Protein AF-A0A257LSQ5-F1 (afdb_monomer_lite)

Radius of gyration: 53.47 Å; chains: 1; bounding box: 111×40×128 Å

Secondary structure (DSSP, 8-state):
----EEEEEEEEEEEEEE-SSEEEEEEEETTEEEEEEEETTTTTTS---TT-EEEEEEEEEE--S---TT---S--EEEE--SGGGEEEEEPPPS--HHHHHHHHHHHHHHHHHHHHHHHHHHHHHHHHHHHHHHHHHHHHHHHHHHHHHHHHHHHHHHHHHHHHHHHHTHHHHHHH-HHHHHHHHHHHHHHHHHHHHHHHHHHHHHHHHHHHHH-GGGS--

pLDDT: mean 79.81, std 13.97, range [37.12, 98.06]

Sequence (222 aa):
MMHSELVTIEATFLARQESRTESILECQAGQQIFEALVPGGSAAALKLAAGDRLRLTGICELTTTHALPRIGWGDGFRLHLPGPAGLAVIARAPWWSAERLLIALGLMSAIAIVGLAGTWALRRQVGRQMEVISEQLRTEAVGKERDRIARDLHDTLEQQLSGVALQLDGLDDVVKSDPAAAAHALLLARRMLRHTRLEARRSVMNLRSEILEQHGLFAALR

Structure (mmCIF, N/CA/C/O backbone):
data_AF-A0A257LSQ5-F1
#
_entry.id   AF-A0A257LSQ5-F1
#
loop_
_atom_site.group_PDB
_atom_site.id
_atom_site.type_symbol
_atom_site.label_atom_id
_atom_site.label_alt_id
_atom_site.label_comp_id
_atom_site.label_asym_id
_atom_site.label_entity_id
_atom_site.label_seq_id
_atom_site.pdbx_PDB_ins_code
_atom_site.Cartn_x
_atom_site.Cartn_y
_atom_site.Cartn_z
_atom_site.occupancy
_atom_site.B_iso_or_equiv
_atom_site.auth_seq_id
_atom_site.auth_comp_id
_atom_site.auth_asym_id
_atom_site.auth_atom_id
_atom_site.pdbx_PDB_model_num
ATOM 1 N N . MET A 1 1 ? 54.648 -4.802 -66.394 1.00 37.12 1 MET A N 1
ATOM 2 C CA . MET A 1 1 ? 53.451 -4.420 -67.172 1.00 37.12 1 MET A CA 1
ATOM 3 C C . MET A 1 1 ? 52.359 -4.089 -66.168 1.00 37.12 1 MET A C 1
ATOM 5 O O . MET A 1 1 ? 51.943 -4.991 -65.454 1.00 37.12 1 MET A O 1
ATOM 9 N N . MET A 1 2 ? 51.998 -2.811 -66.017 1.00 43.56 2 MET A N 1
ATOM 10 C CA . MET A 1 2 ? 50.905 -2.393 -65.127 1.00 43.56 2 MET A CA 1
ATOM 11 C C . MET A 1 2 ? 49.574 -2.722 -65.809 1.00 43.56 2 MET A C 1
ATOM 13 O O . MET A 1 2 ? 49.306 -2.199 -66.887 1.00 43.56 2 MET A O 1
ATOM 17 N N . HIS A 1 3 ? 48.780 -3.614 -65.215 1.00 51.06 3 HIS A N 1
ATOM 18 C CA . HIS A 1 3 ? 47.407 -3.875 -65.647 1.00 51.06 3 HIS A CA 1
ATOM 19 C C . HIS A 1 3 ? 46.493 -2.942 -64.854 1.00 51.06 3 HIS A C 1
ATOM 21 O O . HIS A 1 3 ? 46.287 -3.154 -63.663 1.00 51.06 3 HIS A O 1
ATOM 27 N N . SER A 1 4 ? 46.000 -1.884 -65.493 1.00 57.69 4 SER A N 1
ATOM 28 C CA . SER A 1 4 ? 44.973 -1.004 -64.938 1.00 57.69 4 SER A CA 1
ATOM 29 C C . SER A 1 4 ? 43.618 -1.406 -65.512 1.00 57.69 4 SER A C 1
ATOM 31 O O . SER A 1 4 ? 43.315 -1.137 -66.673 1.00 57.69 4 SER A O 1
ATOM 33 N N . GLU A 1 5 ? 42.800 -2.066 -64.697 1.00 73.31 5 GLU A N 1
ATOM 34 C CA . GLU A 1 5 ? 41.437 -2.454 -65.063 1.00 73.31 5 GLU A CA 1
ATOM 35 C C . GLU A 1 5 ? 40.425 -1.627 -64.261 1.00 73.31 5 GLU A C 1
ATOM 37 O O . GLU A 1 5 ? 40.646 -1.310 -63.086 1.00 73.31 5 GLU A O 1
ATOM 42 N N . LEU A 1 6 ? 39.327 -1.233 -64.914 1.00 75.94 6 LEU A N 1
ATOM 43 C CA . LEU A 1 6 ? 38.215 -0.555 -64.258 1.00 75.94 6 LEU A CA 1
ATOM 44 C C . LEU A 1 6 ? 37.394 -1.603 -63.505 1.00 75.94 6 LEU A C 1
ATOM 46 O O . LEU A 1 6 ? 36.770 -2.461 -64.126 1.00 75.94 6 LEU A O 1
ATOM 50 N N . VAL A 1 7 ? 37.369 -1.515 -62.178 1.00 80.44 7 VAL A N 1
ATOM 51 C CA . VAL A 1 7 ? 36.655 -2.469 -61.326 1.00 80.44 7 VAL A CA 1
ATOM 52 C C . VAL A 1 7 ? 35.565 -1.744 -60.542 1.00 80.44 7 VAL A C 1
ATOM 54 O O . VAL A 1 7 ? 35.782 -0.664 -59.985 1.00 80.44 7 VAL A O 1
ATOM 57 N N . THR A 1 8 ? 34.383 -2.357 -60.486 1.00 83.50 8 THR A N 1
ATOM 58 C CA . THR A 1 8 ? 33.287 -1.949 -59.602 1.00 83.50 8 THR A CA 1
ATOM 59 C C . THR A 1 8 ? 33.186 -2.936 -58.447 1.00 83.50 8 THR A C 1
ATOM 61 O O . THR A 1 8 ? 32.952 -4.123 -58.664 1.00 83.50 8 THR A O 1
ATOM 64 N N . ILE A 1 9 ? 33.347 -2.445 -57.218 1.00 84.38 9 ILE A N 1
ATOM 65 C CA . ILE A 1 9 ? 33.327 -3.251 -55.992 1.00 84.38 9 ILE A CA 1
ATOM 66 C C . ILE A 1 9 ? 32.321 -2.654 -55.008 1.00 84.38 9 ILE A C 1
ATOM 68 O O . ILE A 1 9 ? 32.231 -1.436 -54.839 1.00 84.38 9 ILE A O 1
ATOM 72 N N . GLU A 1 10 ? 31.565 -3.520 -54.340 1.00 87.69 10 GLU A N 1
ATOM 73 C CA . GLU A 1 10 ? 30.755 -3.145 -53.182 1.00 87.69 10 GLU A CA 1
ATOM 74 C C . GLU A 1 10 ? 31.556 -3.373 -51.902 1.00 87.69 10 GLU A C 1
ATOM 76 O O . GLU A 1 10 ? 32.073 -4.465 -51.661 1.00 87.69 10 GLU A O 1
ATOM 81 N N . ALA A 1 11 ? 31.667 -2.335 -51.080 1.00 85.25 11 ALA A N 1
ATOM 82 C CA . ALA A 1 11 ? 32.461 -2.364 -49.864 1.00 85.25 11 ALA A CA 1
ATOM 83 C C . ALA A 1 11 ? 31.773 -1.608 -48.729 1.00 85.25 11 ALA A C 1
ATOM 85 O O . ALA A 1 11 ? 30.984 -0.690 -48.943 1.00 85.25 11 ALA A O 1
ATOM 86 N N . THR A 1 12 ? 32.078 -1.998 -47.501 1.00 86.00 12 THR A N 1
ATOM 87 C CA . THR A 1 12 ? 31.610 -1.317 -46.296 1.00 86.00 12 THR A CA 1
ATOM 88 C C . THR A 1 12 ? 32.655 -0.298 -45.879 1.00 86.00 12 THR A C 1
ATOM 90 O O . THR A 1 12 ? 33.825 -0.636 -45.729 1.00 86.00 12 THR A O 1
ATOM 93 N N . PHE A 1 13 ? 32.245 0.948 -45.699 1.00 85.88 13 PHE A N 1
ATOM 94 C CA . PHE A 1 13 ? 33.104 2.012 -45.210 1.00 85.88 13 PHE A CA 1
ATOM 95 C C . PHE A 1 13 ? 33.399 1.803 -43.724 1.00 85.88 13 PHE A C 1
ATOM 97 O O . PHE A 1 13 ? 32.471 1.681 -42.925 1.00 85.88 13 PHE A O 1
ATOM 104 N N . LEU A 1 14 ? 34.672 1.762 -43.342 1.00 83.75 14 LEU A N 1
ATOM 105 C CA . LEU A 1 14 ? 35.091 1.584 -41.950 1.00 83.75 14 LEU A CA 1
ATOM 106 C C . LEU A 1 14 ? 35.510 2.917 -41.336 1.00 83.75 14 LEU A C 1
ATOM 108 O O . LEU A 1 14 ? 34.952 3.343 -40.325 1.00 83.75 14 LEU A O 1
ATOM 112 N N . ALA A 1 15 ? 36.469 3.586 -41.970 1.00 80.94 15 ALA A N 1
ATOM 113 C CA . ALA A 1 15 ? 37.049 4.827 -41.485 1.00 80.94 15 ALA A CA 1
ATOM 114 C C . ALA A 1 15 ? 37.529 5.703 -42.649 1.00 80.94 15 ALA A C 1
ATOM 116 O O . ALA A 1 15 ? 37.753 5.240 -43.767 1.00 80.94 15 ALA A O 1
ATOM 117 N N . ARG A 1 16 ? 37.692 7.001 -42.384 1.00 81.06 16 ARG A N 1
ATOM 118 C CA . ARG A 1 16 ? 38.285 7.960 -43.324 1.00 81.06 16 ARG A CA 1
ATOM 119 C C . ARG A 1 16 ? 39.488 8.607 -42.670 1.00 81.06 16 ARG A C 1
ATOM 121 O O . ARG A 1 16 ? 39.359 9.169 -41.583 1.00 81.06 16 ARG A O 1
ATOM 128 N N . GLN A 1 17 ? 40.602 8.603 -43.385 1.00 78.19 17 GLN A N 1
ATOM 129 C CA . GLN A 1 17 ? 41.787 9.362 -43.034 1.00 78.19 17 GLN A CA 1
ATOM 130 C C . GLN A 1 17 ? 42.009 10.454 -44.078 1.00 78.19 17 GLN A C 1
ATOM 132 O O . GLN A 1 17 ? 42.054 10.211 -45.284 1.00 78.19 17 GLN A O 1
ATOM 137 N N . GLU A 1 18 ? 42.116 11.690 -43.612 1.00 73.06 18 GLU A N 1
ATOM 138 C CA . GLU A 1 18 ? 42.338 12.838 -44.480 1.00 73.06 18 GLU A CA 1
ATOM 139 C C . GLU A 1 18 ? 43.841 13.119 -44.565 1.00 73.06 18 GLU A C 1
ATOM 141 O O . GLU A 1 18 ? 44.505 13.320 -43.546 1.00 73.06 18 GLU A O 1
ATOM 146 N N . SER A 1 19 ? 44.392 13.085 -45.779 1.00 65.88 19 SER A N 1
ATOM 147 C CA . SER A 1 19 ? 45.761 13.517 -46.062 1.00 65.88 19 SER A CA 1
ATOM 148 C C . SER A 1 19 ? 45.743 14.905 -46.711 1.00 65.88 19 SER A C 1
ATOM 150 O O . SER A 1 19 ? 44.705 15.386 -47.160 1.00 65.88 19 SER A O 1
ATOM 152 N N . ARG A 1 20 ? 46.897 15.584 -46.764 1.00 59.25 20 ARG A N 1
ATOM 153 C CA . ARG A 1 20 ? 47.004 16.979 -47.251 1.00 59.25 20 ARG A CA 1
ATOM 154 C C . ARG A 1 20 ? 46.611 17.164 -48.725 1.00 59.25 20 ARG A C 1
ATOM 156 O O . ARG A 1 20 ? 46.330 18.289 -49.123 1.00 59.25 20 ARG A O 1
ATOM 163 N N . THR A 1 21 ? 46.619 16.098 -49.521 1.00 64.94 21 THR A N 1
ATOM 164 C CA . THR A 1 21 ? 46.374 16.134 -50.975 1.00 64.94 21 THR A CA 1
ATOM 165 C C . THR A 1 21 ? 45.311 15.136 -51.443 1.00 64.94 21 THR A C 1
ATOM 167 O O . THR A 1 21 ? 44.707 15.337 -52.494 1.00 64.94 21 THR A O 1
ATOM 170 N N . GLU A 1 22 ? 45.041 14.086 -50.664 1.00 73.94 22 GLU A N 1
ATOM 171 C CA . GLU A 1 22 ? 44.144 12.981 -51.021 1.00 73.94 22 GLU A CA 1
ATOM 172 C C . GLU A 1 22 ? 43.342 12.532 -49.792 1.00 73.94 22 GLU A C 1
ATOM 174 O O . GLU A 1 22 ? 43.830 12.573 -48.660 1.00 73.94 22 GLU A O 1
ATOM 179 N N . SER A 1 23 ? 42.100 12.101 -49.999 1.00 77.31 23 SER A N 1
ATOM 180 C CA . SER A 1 23 ? 41.295 11.472 -48.950 1.00 77.31 23 SER A CA 1
ATOM 181 C C . SER A 1 23 ? 41.392 9.955 -49.090 1.00 77.31 23 SER A C 1
ATOM 183 O O . SER A 1 23 ? 41.007 9.413 -50.127 1.00 77.31 23 SER A O 1
ATOM 185 N N . ILE A 1 24 ? 41.878 9.277 -48.048 1.00 81.62 24 ILE A N 1
ATOM 186 C CA . ILE A 1 24 ? 41.980 7.815 -48.001 1.00 81.62 24 ILE A CA 1
ATOM 187 C C . ILE A 1 24 ? 40.746 7.281 -47.271 1.00 81.62 24 ILE A C 1
ATOM 189 O O . ILE A 1 24 ? 40.471 7.640 -46.122 1.00 81.62 24 ILE A O 1
ATOM 193 N N . LEU A 1 25 ? 39.972 6.447 -47.958 1.00 81.31 25 LEU A N 1
ATOM 194 C CA . LEU A 1 25 ? 38.825 5.742 -47.398 1.00 81.31 25 LEU A CA 1
ATOM 195 C C . LEU A 1 25 ? 39.230 4.294 -47.129 1.00 81.31 25 LEU A C 1
ATOM 197 O O . LEU A 1 25 ? 39.594 3.573 -48.056 1.00 81.31 25 LEU A O 1
ATOM 201 N N . GLU A 1 26 ? 39.142 3.863 -45.875 1.00 84.12 26 GLU A N 1
ATOM 202 C CA . GLU A 1 26 ? 39.302 2.457 -45.517 1.00 84.12 26 GLU A CA 1
ATOM 203 C C . GLU A 1 26 ? 37.974 1.738 -45.736 1.00 84.12 26 GLU A C 1
ATOM 205 O O . GLU A 1 26 ? 36.952 2.053 -45.111 1.00 84.12 26 GLU 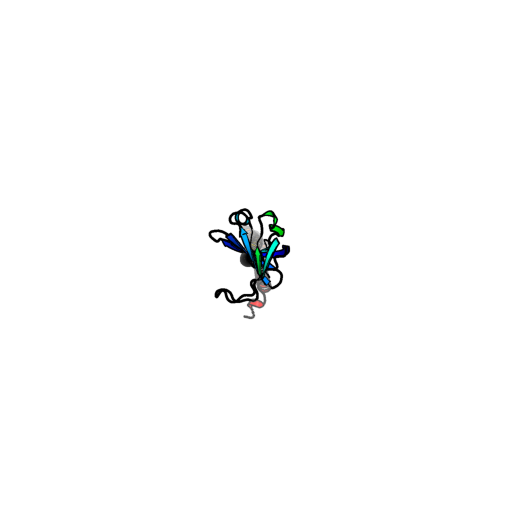A O 1
ATOM 210 N N . CYS A 1 27 ? 37.995 0.768 -46.642 1.00 83.00 27 CYS A N 1
ATOM 211 C CA . CYS A 1 27 ? 36.818 0.036 -47.071 1.00 83.00 27 CYS A CA 1
ATOM 212 C C . CYS A 1 27 ? 37.050 -1.470 -46.923 1.00 83.00 27 CYS A C 1
ATOM 214 O O . CYS A 1 27 ? 38.150 -1.972 -47.137 1.00 83.00 27 CYS A O 1
ATOM 216 N N . GLN A 1 28 ? 35.997 -2.203 -46.573 1.00 84.25 28 GLN A N 1
ATOM 217 C CA . GLN A 1 28 ? 36.025 -3.653 -46.420 1.00 84.25 28 GLN A CA 1
ATOM 218 C C . GLN A 1 28 ? 35.102 -4.321 -47.438 1.00 84.25 28 GLN A C 1
ATOM 220 O O . GLN A 1 28 ? 33.887 -4.111 -47.408 1.00 84.25 28 GLN A O 1
ATOM 225 N N . ALA A 1 29 ? 35.661 -5.159 -48.308 1.00 81.62 29 ALA A N 1
ATOM 226 C CA . ALA A 1 29 ? 34.906 -6.033 -49.205 1.00 81.62 29 ALA A CA 1
ATOM 227 C C . ALA A 1 29 ? 35.126 -7.494 -48.788 1.00 81.62 29 ALA A C 1
ATOM 229 O O . ALA A 1 29 ? 36.225 -8.038 -48.890 1.00 81.62 29 ALA A O 1
ATOM 230 N N . GLY A 1 30 ? 34.077 -8.138 -48.272 1.00 78.75 30 GLY A N 1
ATOM 231 C CA . GLY A 1 30 ? 34.185 -9.492 -47.723 1.00 78.75 30 GLY A CA 1
ATOM 232 C C . GLY A 1 30 ? 35.140 -9.544 -46.524 1.00 78.75 30 GLY A C 1
ATOM 233 O O . GLY A 1 30 ? 34.879 -8.914 -45.502 1.00 78.75 30 GLY A O 1
ATOM 234 N N . GLN A 1 31 ? 36.237 -10.298 -46.642 1.00 73.44 31 GLN A N 1
ATOM 235 C CA . GLN A 1 31 ? 37.271 -10.411 -45.599 1.00 73.44 31 GLN A CA 1
ATOM 236 C C . GLN A 1 31 ? 38.489 -9.500 -45.829 1.00 73.44 31 GLN A C 1
ATOM 238 O O . GLN A 1 31 ? 39.371 -9.449 -44.978 1.00 73.44 31 GLN A O 1
ATOM 243 N N . GLN A 1 32 ? 38.551 -8.785 -46.955 1.00 77.69 32 GLN A N 1
ATOM 244 C CA . GLN A 1 32 ? 39.698 -7.953 -47.316 1.00 77.69 32 GLN A CA 1
ATOM 245 C C . GLN A 1 32 ? 39.416 -6.484 -47.003 1.00 77.69 32 GLN A C 1
ATOM 247 O O . GLN A 1 32 ? 38.350 -5.958 -47.335 1.00 77.69 32 GLN A O 1
ATOM 252 N N . ILE A 1 33 ? 40.384 -5.830 -46.363 1.00 81.19 33 ILE A N 1
ATOM 253 C CA . ILE A 1 33 ? 40.384 -4.386 -46.126 1.00 81.19 33 ILE A CA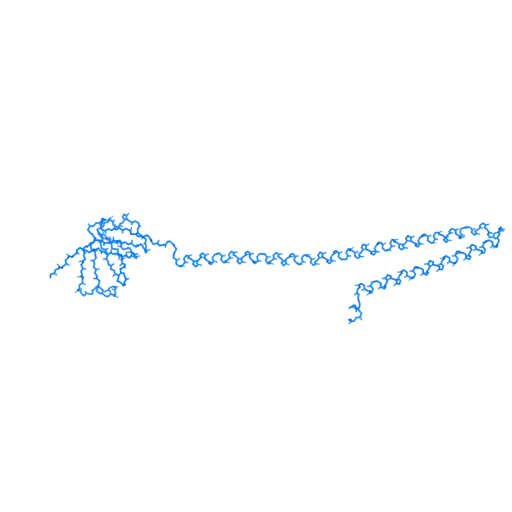 1
ATOM 254 C C . ILE A 1 33 ? 41.314 -3.760 -47.159 1.00 81.19 33 ILE A C 1
ATOM 256 O O . ILE A 1 33 ? 42.418 -4.257 -47.378 1.00 81.19 33 ILE A O 1
ATOM 260 N N . PHE A 1 34 ? 40.861 -2.688 -47.796 1.00 80.00 34 PHE A N 1
ATOM 261 C CA . PHE A 1 34 ? 41.617 -1.986 -48.820 1.00 80.00 34 PHE A CA 1
ATOM 262 C C . PHE A 1 34 ? 41.460 -0.472 -48.692 1.00 80.00 34 PHE A C 1
ATOM 264 O O . PHE A 1 34 ? 40.500 0.042 -48.108 1.00 80.00 34 PHE A O 1
ATOM 271 N N . GLU A 1 35 ? 42.423 0.239 -49.270 1.00 82.31 35 GLU A N 1
ATOM 272 C CA . GLU A 1 35 ? 42.453 1.696 -49.311 1.00 82.31 35 GLU A CA 1
ATOM 273 C C . GLU A 1 35 ? 41.846 2.177 -50.636 1.00 82.31 35 GLU A C 1
ATOM 275 O O . GLU A 1 35 ? 42.312 1.829 -51.725 1.00 82.31 35 GLU A O 1
ATOM 280 N N . ALA A 1 36 ? 40.803 2.995 -50.550 1.00 80.25 36 ALA A N 1
ATOM 281 C CA . ALA A 1 36 ? 40.218 3.694 -51.683 1.00 80.25 36 ALA A CA 1
ATOM 282 C C . ALA A 1 36 ? 40.662 5.162 -51.655 1.00 80.25 36 ALA A C 1
ATOM 284 O O . ALA A 1 36 ? 40.320 5.911 -50.737 1.00 80.25 36 ALA A O 1
ATOM 285 N N . LEU A 1 37 ? 41.437 5.570 -52.658 1.00 80.19 37 LEU A N 1
ATOM 286 C CA . LEU A 1 37 ? 41.990 6.914 -52.767 1.00 80.19 37 LEU A CA 1
ATOM 287 C C . LEU A 1 37 ? 41.040 7.787 -53.584 1.00 80.19 37 LEU A C 1
ATOM 289 O O . LEU A 1 37 ? 40.682 7.457 -54.718 1.00 80.19 37 LEU A O 1
ATOM 293 N N . VAL A 1 38 ? 40.644 8.917 -53.002 1.00 78.88 38 VAL A N 1
ATOM 294 C CA . VAL A 1 38 ? 39.786 9.913 -53.647 1.00 78.88 38 VAL A CA 1
ATOM 295 C C . VAL A 1 38 ? 40.541 11.246 -53.733 1.00 78.88 38 VAL A C 1
ATOM 297 O O . VAL A 1 38 ? 41.086 11.691 -52.716 1.00 78.88 38 VAL A O 1
ATOM 300 N N . PRO A 1 39 ? 40.552 11.921 -54.901 1.00 73.56 39 PRO A N 1
ATOM 301 C CA . PRO A 1 39 ? 41.148 13.245 -55.047 1.00 73.56 39 PRO A CA 1
ATOM 302 C C . PRO A 1 39 ? 40.596 14.220 -54.000 1.00 73.56 39 PRO A C 1
ATOM 304 O O . PRO A 1 39 ? 39.378 14.267 -53.765 1.00 73.56 39 PRO A O 1
ATOM 307 N N . GLY A 1 40 ? 41.493 14.975 -53.356 1.00 66.00 40 GLY A N 1
ATOM 308 C CA . GLY A 1 40 ? 41.161 15.864 -52.242 1.00 66.00 40 GLY A CA 1
ATOM 309 C C . GLY A 1 40 ? 39.952 16.760 -52.538 1.00 66.00 40 GLY A C 1
ATOM 310 O O . GLY A 1 40 ? 39.865 17.385 -53.592 1.00 66.00 40 GLY A O 1
ATOM 311 N N . GLY A 1 41 ? 38.990 16.790 -51.611 1.00 61.31 41 GLY A N 1
ATOM 312 C CA . GLY A 1 41 ? 37.766 17.598 -51.701 1.00 61.31 41 GLY A CA 1
ATOM 313 C C . GLY A 1 41 ? 36.508 16.857 -52.177 1.00 61.31 41 GLY A C 1
ATOM 314 O O . GLY A 1 41 ? 35.410 17.230 -51.768 1.00 61.31 41 GLY A O 1
ATOM 315 N N . SER A 1 42 ? 36.620 15.765 -52.947 1.00 63.44 42 SER A N 1
ATOM 316 C CA . SER A 1 42 ? 35.431 15.013 -53.411 1.00 63.44 42 SER A CA 1
ATOM 317 C C . SER A 1 42 ? 34.829 14.087 -52.349 1.00 63.44 42 SER A C 1
ATOM 319 O O . SER A 1 42 ? 33.609 13.975 -52.253 1.00 63.44 42 SER A O 1
ATOM 321 N N . ALA A 1 43 ? 35.654 13.454 -51.510 1.00 60.50 43 ALA A N 1
ATOM 322 C CA . ALA A 1 43 ? 35.168 12.582 -50.433 1.00 60.50 43 ALA A CA 1
ATOM 323 C C . ALA A 1 43 ? 34.679 13.355 -49.194 1.00 60.50 43 ALA A C 1
ATOM 325 O O . ALA A 1 43 ? 33.866 12.839 -48.427 1.00 60.50 43 ALA A O 1
ATOM 326 N N . ALA A 1 44 ? 35.155 14.588 -48.985 1.00 62.75 44 ALA A N 1
ATOM 327 C CA . ALA A 1 44 ? 34.720 15.447 -47.880 1.00 62.75 44 ALA A CA 1
ATOM 328 C C . ALA A 1 44 ? 33.262 15.914 -48.048 1.00 62.75 44 ALA A C 1
ATOM 330 O O . ALA A 1 44 ? 32.549 16.086 -47.059 1.00 62.75 44 ALA A O 1
ATOM 331 N N . ALA A 1 45 ? 32.800 16.056 -49.295 1.00 61.03 45 ALA A N 1
ATOM 332 C CA . ALA A 1 45 ? 31.425 16.435 -49.615 1.00 61.03 45 ALA A CA 1
ATOM 333 C C . ALA A 1 45 ? 30.387 15.363 -49.218 1.00 61.03 45 ALA A C 1
ATOM 335 O O . ALA A 1 45 ? 29.224 15.694 -48.976 1.00 61.03 45 ALA A O 1
ATOM 336 N N . LEU A 1 46 ? 30.786 14.088 -49.106 1.00 70.12 46 LEU A N 1
ATOM 337 C CA . LEU A 1 46 ? 29.906 13.012 -48.652 1.00 70.12 46 LEU A CA 1
ATOM 338 C C . LEU A 1 46 ? 29.982 12.826 -47.127 1.00 70.12 46 LEU A C 1
ATOM 340 O O . LEU A 1 46 ? 31.038 12.573 -46.543 1.00 70.12 46 LEU A O 1
ATOM 344 N N . LYS A 1 47 ? 28.817 12.903 -46.470 1.00 75.44 47 LYS A N 1
ATOM 345 C CA . LYS A 1 47 ? 28.637 12.528 -45.059 1.00 75.44 47 LYS A CA 1
ATOM 346 C C . LYS A 1 47 ? 28.566 11.003 -44.943 1.00 75.44 47 LYS A C 1
ATOM 348 O O . LYS A 1 47 ? 27.474 10.442 -44.988 1.00 75.44 47 LYS A O 1
ATOM 353 N N . LEU A 1 48 ? 29.729 10.369 -44.839 1.00 77.50 48 LEU A N 1
ATOM 354 C CA . LEU A 1 48 ? 29.890 8.926 -44.649 1.00 77.50 48 LEU A CA 1
ATOM 355 C C . LEU A 1 48 ? 29.991 8.588 -43.155 1.00 77.50 48 LEU A C 1
ATOM 357 O O . LEU A 1 48 ? 30.718 9.264 -42.422 1.00 77.50 48 LEU A O 1
ATOM 361 N N . ALA A 1 49 ? 29.284 7.550 -42.712 1.00 79.69 49 ALA A N 1
ATOM 362 C CA . ALA A 1 49 ? 29.374 6.988 -41.366 1.00 79.69 49 ALA A CA 1
ATOM 363 C C . ALA A 1 49 ? 29.931 5.560 -41.417 1.00 79.69 49 ALA A C 1
ATOM 365 O O . ALA A 1 49 ? 29.610 4.798 -42.327 1.00 79.69 49 ALA A O 1
ATOM 366 N N . ALA A 1 50 ? 30.757 5.189 -40.433 1.00 81.25 50 ALA A N 1
ATOM 367 C CA . ALA A 1 50 ? 31.289 3.831 -40.316 1.00 81.25 50 ALA A CA 1
ATOM 368 C C . ALA A 1 50 ? 30.149 2.793 -40.373 1.00 81.25 50 ALA A C 1
ATOM 370 O O . ALA A 1 50 ? 29.162 2.907 -39.644 1.00 81.25 50 ALA A O 1
ATOM 371 N N . GLY A 1 51 ? 30.278 1.800 -41.252 1.00 79.00 51 GLY A N 1
ATOM 372 C CA . GLY A 1 51 ? 29.259 0.794 -41.557 1.00 79.00 51 GLY A CA 1
ATOM 373 C C . GLY A 1 51 ? 28.392 1.090 -42.790 1.00 79.00 51 GLY A C 1
ATOM 374 O O . GLY A 1 51 ? 27.583 0.238 -43.163 1.00 79.00 51 GLY A O 1
ATOM 375 N N . ASP A 1 52 ? 28.528 2.257 -43.431 1.00 85.00 52 ASP A N 1
ATOM 376 C CA . ASP A 1 52 ? 27.835 2.561 -44.689 1.00 85.00 52 ASP A CA 1
ATOM 377 C C . ASP A 1 52 ? 28.314 1.619 -45.806 1.00 85.00 52 ASP A C 1
ATOM 379 O O . ASP A 1 52 ? 29.511 1.406 -45.993 1.00 85.00 52 ASP A O 1
ATOM 383 N N . ARG A 1 53 ? 27.387 1.064 -46.591 1.00 86.00 53 ARG A N 1
ATOM 384 C CA . ARG A 1 53 ? 27.717 0.277 -47.786 1.00 86.00 53 ARG A CA 1
ATOM 385 C C . ARG A 1 53 ? 27.860 1.197 -48.983 1.00 86.00 53 ARG A C 1
ATOM 387 O O . ARG A 1 53 ? 26.911 1.885 -49.366 1.00 86.00 53 ARG A O 1
ATOM 394 N N . LEU A 1 54 ? 29.034 1.167 -49.592 1.00 86.31 54 LEU A N 1
ATOM 395 C CA . LEU A 1 54 ? 29.421 1.974 -50.735 1.00 86.31 54 LEU A CA 1
ATOM 396 C C . LEU A 1 54 ? 29.620 1.091 -51.966 1.00 86.31 54 LEU A C 1
ATOM 398 O O . LEU A 1 54 ? 30.184 0.001 -51.887 1.00 86.31 54 LEU A O 1
ATOM 402 N N . ARG A 1 55 ? 29.198 1.593 -53.123 1.00 85.88 55 ARG A N 1
ATOM 403 C CA . ARG A 1 55 ? 29.660 1.133 -54.429 1.00 85.88 55 ARG A CA 1
ATOM 404 C C . ARG A 1 55 ? 30.825 2.012 -54.841 1.00 85.88 55 ARG A C 1
ATOM 406 O O . ARG A 1 55 ? 30.653 3.226 -54.956 1.00 85.88 55 ARG A O 1
ATOM 413 N N . LEU A 1 56 ? 31.978 1.400 -55.064 1.00 84.00 56 LEU A N 1
ATOM 414 C CA . LEU A 1 56 ? 33.193 2.070 -55.503 1.00 84.00 56 LEU A CA 1
ATOM 415 C C . LEU A 1 56 ? 33.521 1.592 -56.917 1.00 84.00 56 LEU A C 1
ATOM 417 O O . LEU A 1 56 ? 33.627 0.394 -57.159 1.00 84.00 56 LEU A O 1
ATOM 421 N N . THR A 1 57 ? 33.651 2.522 -57.857 1.00 82.94 57 THR A N 1
ATOM 422 C CA . THR A 1 57 ? 34.078 2.252 -59.235 1.00 82.94 57 THR A CA 1
ATOM 423 C C . THR A 1 57 ? 35.345 3.042 -59.511 1.00 82.94 57 THR A C 1
ATOM 425 O O . THR A 1 57 ? 35.342 4.272 -59.427 1.00 82.94 57 THR A O 1
ATOM 428 N N . GLY A 1 58 ? 36.430 2.336 -59.810 1.00 82.25 58 GLY A N 1
ATOM 429 C CA . GLY A 1 58 ? 37.745 2.945 -59.948 1.00 82.25 58 GLY A CA 1
ATOM 430 C C . GLY A 1 58 ? 38.758 2.027 -60.612 1.00 82.25 58 GLY A C 1
ATOM 431 O O . GLY A 1 58 ? 38.436 0.920 -61.040 1.00 82.25 58 GLY A O 1
ATOM 432 N N . ILE A 1 59 ? 39.986 2.517 -60.710 1.00 79.44 59 ILE A N 1
ATOM 433 C CA . ILE A 1 59 ? 41.108 1.778 -61.282 1.00 79.44 59 ILE A CA 1
ATOM 434 C C . ILE A 1 59 ? 41.811 1.047 -60.142 1.00 79.44 59 ILE A C 1
ATOM 436 O O . ILE A 1 59 ? 42.218 1.675 -59.162 1.00 79.44 59 ILE A O 1
ATOM 440 N N . CYS A 1 60 ? 41.912 -0.275 -60.255 1.00 74.44 60 CYS A N 1
ATOM 441 C CA . CYS A 1 60 ? 42.588 -1.104 -59.263 1.00 74.44 60 CYS A CA 1
ATOM 442 C C . CYS A 1 60 ? 44.094 -1.147 -59.550 1.00 74.44 60 CYS A C 1
ATOM 444 O O . CYS A 1 60 ? 44.504 -1.510 -60.652 1.00 74.44 60 CYS A O 1
ATOM 446 N N . GLU A 1 61 ? 44.911 -0.801 -58.558 1.00 73.38 61 GLU A N 1
ATOM 447 C CA . GLU A 1 61 ? 46.359 -0.983 -58.581 1.00 73.38 61 GLU A CA 1
ATOM 448 C C . GLU A 1 61 ? 46.750 -2.052 -57.551 1.00 73.38 61 GLU A C 1
ATOM 450 O O . GLU A 1 61 ? 46.623 -1.863 -56.336 1.00 73.38 61 GLU A O 1
ATOM 455 N N . LEU A 1 62 ? 47.224 -3.204 -58.037 1.00 65.94 62 LEU A N 1
ATOM 456 C CA . LEU A 1 62 ? 47.789 -4.244 -57.180 1.00 65.94 62 LEU A CA 1
ATOM 457 C C . LEU A 1 62 ? 49.228 -3.871 -56.825 1.00 65.94 62 LEU A C 1
ATOM 459 O O . LEU A 1 62 ? 50.113 -3.892 -57.681 1.00 65.94 62 LEU A O 1
ATOM 463 N N . THR A 1 63 ? 49.480 -3.557 -55.556 1.00 57.94 63 THR A N 1
ATOM 464 C CA . THR A 1 63 ? 50.839 -3.270 -55.087 1.00 57.94 63 THR A CA 1
ATOM 465 C C . THR A 1 63 ? 51.501 -4.575 -54.629 1.00 57.94 63 THR A C 1
ATOM 467 O O . THR A 1 63 ? 51.515 -4.893 -53.447 1.00 57.94 63 THR A O 1
ATOM 470 N N . THR A 1 64 ? 52.060 -5.358 -55.557 1.00 51.75 64 THR A N 1
ATOM 471 C CA . THR A 1 64 ? 52.769 -6.626 -55.259 1.00 51.75 64 THR A CA 1
ATOM 472 C C . THR A 1 64 ? 54.268 -6.421 -55.009 1.00 51.75 64 THR A C 1
ATOM 474 O O . THR A 1 64 ? 55.106 -7.177 -55.502 1.00 51.75 64 THR A O 1
ATOM 477 N N . THR A 1 65 ? 54.645 -5.366 -54.290 1.00 44.62 65 THR A N 1
ATOM 478 C CA . THR A 1 65 ? 56.053 -5.069 -53.984 1.00 44.62 65 THR A CA 1
ATOM 479 C C . THR A 1 65 ? 56.180 -4.584 -52.546 1.00 44.62 65 THR A C 1
ATOM 481 O O . THR A 1 65 ? 55.910 -3.430 -52.246 1.00 44.62 65 THR A O 1
ATOM 484 N N . HIS A 1 66 ? 56.547 -5.533 -51.681 1.00 44.19 66 HIS A N 1
ATOM 485 C CA . HIS A 1 66 ? 57.078 -5.440 -50.316 1.00 44.19 66 HIS A CA 1
ATOM 486 C C . HIS A 1 66 ? 56.915 -4.139 -49.492 1.00 44.19 66 HIS A C 1
ATOM 488 O O . HIS A 1 66 ? 57.482 -3.096 -49.792 1.00 44.19 66 HIS A O 1
ATOM 494 N N . ALA A 1 67 ? 56.324 -4.346 -48.306 1.00 42.47 67 ALA A N 1
ATOM 495 C CA . ALA A 1 67 ? 56.616 -3.716 -47.012 1.00 42.47 67 ALA A CA 1
ATOM 496 C C . ALA A 1 67 ? 56.489 -2.183 -46.889 1.00 42.47 67 ALA A C 1
ATOM 498 O O . ALA A 1 67 ? 57.477 -1.456 -46.807 1.00 42.47 67 ALA A O 1
ATOM 499 N N . LEU A 1 68 ? 55.259 -1.715 -46.650 1.00 44.88 68 LEU A N 1
ATOM 500 C CA . LEU A 1 68 ? 55.037 -0.567 -45.764 1.00 44.88 68 LEU A CA 1
ATOM 501 C C . LEU A 1 68 ? 55.010 -1.070 -44.303 1.00 44.88 68 LEU A C 1
ATOM 503 O O . LEU A 1 68 ? 54.195 -1.932 -43.974 1.00 44.88 68 LEU A O 1
ATOM 507 N N . PRO A 1 69 ? 55.869 -0.568 -43.395 1.00 48.22 69 PRO A N 1
ATOM 508 C CA . PRO A 1 69 ? 56.057 -1.140 -42.061 1.00 48.22 69 PRO A CA 1
ATOM 509 C C . PRO A 1 69 ? 55.036 -0.632 -41.032 1.00 48.22 69 PRO A C 1
ATOM 511 O O . PRO A 1 69 ? 55.430 -0.279 -39.920 1.00 48.22 69 PRO A O 1
ATOM 514 N N . ARG A 1 70 ? 53.738 -0.535 -41.359 1.00 51.62 70 ARG A N 1
ATOM 515 C CA . ARG A 1 70 ? 52.768 -0.035 -40.361 1.00 51.62 70 ARG A CA 1
ATOM 516 C C . ARG A 1 70 ? 51.471 -0.797 -40.152 1.00 51.62 70 ARG A C 1
ATOM 518 O O . ARG A 1 70 ? 50.948 -0.666 -39.053 1.00 51.62 70 ARG A O 1
ATOM 525 N N . ILE A 1 71 ? 50.984 -1.629 -41.073 1.00 46.97 71 ILE A N 1
ATOM 526 C CA . ILE A 1 71 ? 49.799 -2.459 -40.792 1.00 46.97 71 ILE A CA 1
ATOM 527 C C . ILE A 1 71 ? 49.930 -3.771 -41.569 1.00 46.97 71 ILE A C 1
ATOM 529 O O . ILE A 1 71 ? 49.795 -3.800 -42.786 1.00 46.97 71 ILE A O 1
ATOM 533 N N . GLY A 1 72 ? 50.290 -4.853 -40.883 1.00 47.34 72 GLY A N 1
ATOM 534 C CA . GLY A 1 72 ? 50.493 -6.151 -41.518 1.00 47.34 72 GLY A CA 1
ATOM 535 C C . GLY A 1 72 ? 49.189 -6.918 -41.669 1.00 47.34 72 GLY A C 1
ATOM 536 O O . GLY A 1 72 ? 48.780 -7.507 -40.683 1.00 47.34 72 GLY A O 1
ATOM 537 N N . TRP A 1 73 ? 48.609 -6.958 -42.876 1.00 43.62 73 TRP A N 1
ATOM 538 C CA . TRP A 1 73 ? 47.707 -8.020 -43.360 1.00 43.62 73 TRP A CA 1
ATOM 53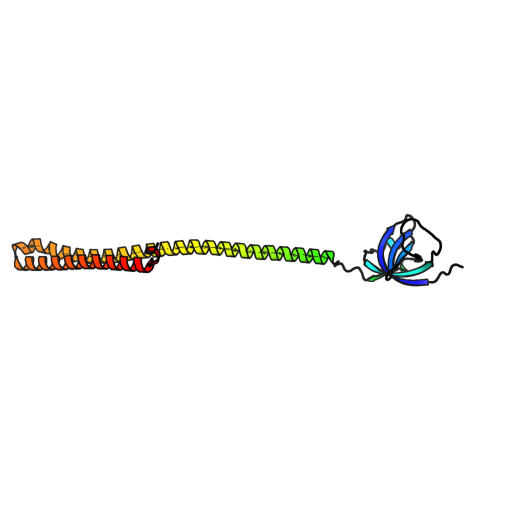9 C C . TRP A 1 73 ? 47.689 -8.042 -44.904 1.00 43.62 73 TRP A C 1
ATOM 541 O O . TRP A 1 73 ? 47.058 -7.185 -45.505 1.00 43.62 73 TRP A O 1
ATOM 551 N N . GLY A 1 74 ? 48.339 -9.042 -45.521 1.00 47.97 74 GLY A N 1
ATOM 552 C CA . GLY A 1 74 ? 48.103 -9.501 -46.907 1.00 47.97 74 GLY A CA 1
ATOM 553 C C . GLY A 1 74 ? 48.395 -8.528 -48.060 1.00 47.97 74 GLY A C 1
ATOM 554 O O . GLY A 1 74 ? 48.665 -7.350 -47.860 1.00 47.97 74 GLY A O 1
ATOM 555 N N . ASP A 1 75 ? 48.357 -9.044 -49.290 1.00 52.50 75 ASP A N 1
ATOM 556 C CA . ASP A 1 75 ? 48.456 -8.257 -50.523 1.00 52.50 75 ASP A CA 1
ATOM 557 C C . ASP A 1 75 ? 47.324 -7.214 -50.581 1.00 52.50 75 ASP A C 1
ATOM 559 O O . ASP A 1 75 ? 46.177 -7.528 -50.902 1.00 52.50 75 ASP A O 1
ATOM 563 N N . GLY A 1 76 ? 47.628 -5.967 -50.219 1.00 58.09 76 GLY A N 1
ATOM 564 C CA . GLY A 1 76 ? 46.685 -4.857 -50.304 1.00 58.09 76 GLY A CA 1
ATOM 565 C C . GLY A 1 76 ? 46.583 -4.338 -51.738 1.00 58.09 76 GLY A C 1
ATOM 566 O O . GLY A 1 76 ? 47.597 -4.054 -52.379 1.00 58.09 76 GLY A O 1
ATOM 567 N N . PHE A 1 77 ? 45.362 -4.181 -52.245 1.00 69.12 77 PHE A N 1
ATOM 568 C CA . PHE A 1 77 ? 45.111 -3.440 -53.480 1.00 69.12 77 PHE A CA 1
ATOM 569 C C . PHE A 1 77 ? 44.662 -2.016 -53.152 1.00 69.12 77 PHE A C 1
ATOM 571 O O . PHE A 1 77 ? 43.998 -1.776 -52.141 1.00 69.12 77 PHE A O 1
ATOM 578 N N . ARG A 1 78 ? 45.031 -1.061 -54.004 1.00 73.69 78 ARG A N 1
ATOM 579 C CA . ARG A 1 78 ? 44.578 0.328 -53.911 1.00 73.69 78 ARG A CA 1
ATOM 580 C C . ARG A 1 78 ? 43.576 0.600 -55.010 1.00 73.69 78 ARG A C 1
ATOM 582 O O . ARG A 1 78 ? 43.819 0.276 -56.170 1.00 73.69 78 ARG A O 1
ATOM 589 N N . LEU A 1 79 ? 42.444 1.192 -54.649 1.00 78.31 79 LEU A N 1
ATOM 590 C CA . LEU A 1 79 ? 41.429 1.585 -55.618 1.00 78.31 79 LEU A CA 1
ATOM 591 C C . LEU A 1 79 ? 41.483 3.098 -55.810 1.00 78.31 79 LEU A C 1
ATOM 593 O O . LEU A 1 79 ? 41.142 3.854 -54.903 1.00 78.31 79 LEU A O 1
ATOM 597 N N . HIS A 1 80 ? 41.890 3.544 -56.994 1.00 79.38 80 HIS A N 1
ATOM 598 C CA . HIS A 1 80 ? 41.894 4.957 -57.355 1.00 79.38 80 HIS A CA 1
ATOM 599 C C . HIS A 1 80 ? 40.542 5.339 -57.952 1.00 79.38 80 HIS A C 1
ATOM 601 O O . HIS A 1 80 ? 40.166 4.862 -59.028 1.00 79.38 80 HIS A O 1
ATOM 607 N N . LEU A 1 81 ? 39.799 6.205 -57.263 1.00 76.06 81 LEU A N 1
ATOM 608 C CA . LEU A 1 81 ? 38.528 6.713 -57.766 1.00 76.06 81 LEU A CA 1
ATOM 609 C C . LEU A 1 81 ? 38.771 7.975 -58.610 1.00 76.06 81 LEU A C 1
ATOM 611 O O . LEU A 1 81 ? 39.325 8.947 -58.098 1.00 76.06 81 LEU A O 1
ATOM 615 N N . PRO A 1 82 ? 38.315 8.023 -59.875 1.00 66.81 82 PRO A N 1
ATOM 616 C CA . PRO A 1 82 ? 38.539 9.174 -60.755 1.00 66.81 82 PRO A CA 1
ATOM 617 C C . PRO A 1 82 ? 37.730 10.426 -60.358 1.00 66.81 82 PRO A C 1
ATOM 619 O O . PRO A 1 82 ? 37.933 11.494 -60.929 1.00 66.81 82 PRO A O 1
ATOM 622 N N . GLY A 1 83 ? 36.807 10.321 -59.394 1.00 67.44 83 GLY A N 1
ATOM 623 C CA . GLY A 1 83 ? 35.979 11.429 -58.915 1.00 67.44 83 GLY A CA 1
ATOM 624 C C . GLY A 1 83 ? 34.754 10.966 -58.110 1.00 67.44 83 GLY A C 1
ATOM 625 O O . GLY A 1 83 ? 34.596 9.769 -57.860 1.00 67.44 83 GLY A O 1
ATOM 626 N N . PRO A 1 84 ? 33.845 11.885 -57.729 1.00 64.19 84 PRO A N 1
ATOM 627 C CA . PRO A 1 84 ? 32.702 11.586 -56.860 1.00 64.19 84 PRO A CA 1
ATOM 628 C C . PRO A 1 84 ? 31.639 10.713 -57.546 1.00 64.19 84 PRO A C 1
ATOM 630 O O . PRO A 1 84 ? 30.872 10.042 -56.867 1.00 64.19 84 PRO A O 1
ATOM 633 N N . ALA A 1 85 ? 31.620 10.664 -58.884 1.00 65.81 85 ALA A N 1
ATOM 634 C CA . ALA A 1 85 ? 30.732 9.791 -59.656 1.00 65.81 85 ALA A CA 1
ATOM 635 C C . ALA A 1 85 ? 31.056 8.293 -59.490 1.00 65.81 85 ALA A C 1
ATOM 637 O O . ALA A 1 85 ? 30.196 7.449 -59.722 1.00 65.81 85 ALA A O 1
ATOM 638 N N . GLY A 1 86 ? 32.283 7.964 -59.069 1.00 68.25 86 GLY A N 1
ATOM 639 C CA . GLY A 1 86 ? 32.694 6.593 -58.767 1.00 68.25 86 GLY A CA 1
ATOM 640 C C . GLY A 1 86 ? 32.253 6.106 -57.385 1.00 68.25 86 GLY A C 1
ATOM 641 O O . GLY A 1 86 ? 32.500 4.948 -57.066 1.00 68.25 86 GLY A O 1
ATOM 642 N N . LEU A 1 87 ? 31.625 6.959 -56.565 1.00 75.06 87 LEU A N 1
ATOM 643 C CA . LEU A 1 87 ? 31.231 6.649 -55.192 1.00 75.06 87 LEU A CA 1
ATOM 644 C C . LEU A 1 87 ? 29.715 6.810 -55.029 1.00 75.06 87 LEU A C 1
ATOM 646 O O . LEU A 1 87 ? 29.186 7.919 -55.077 1.00 75.06 87 LEU A O 1
ATOM 650 N N . ALA A 1 88 ? 29.010 5.705 -54.785 1.00 79.31 88 ALA A N 1
ATOM 651 C CA . ALA A 1 88 ? 27.575 5.717 -54.498 1.00 79.31 88 ALA A CA 1
ATOM 652 C C . ALA A 1 88 ? 27.275 5.025 -53.163 1.00 79.31 88 ALA A C 1
ATOM 654 O O . ALA A 1 88 ? 27.672 3.884 -52.949 1.00 79.31 88 ALA A O 1
ATOM 655 N N . VAL A 1 89 ? 26.548 5.691 -52.260 1.00 81.44 89 VAL A N 1
ATOM 656 C CA . VAL A 1 89 ? 26.086 5.077 -51.003 1.00 81.44 89 VAL A CA 1
ATOM 657 C C . VAL A 1 89 ? 24.882 4.188 -51.314 1.00 81.44 89 VAL A C 1
ATOM 659 O O . VAL A 1 89 ? 23.810 4.695 -51.638 1.00 81.44 89 VAL A O 1
ATOM 662 N N . ILE A 1 90 ? 25.056 2.868 -51.231 1.00 81.44 90 ILE A N 1
ATOM 663 C CA . ILE A 1 90 ? 23.997 1.883 -51.499 1.00 81.44 90 ILE A CA 1
ATOM 664 C C . ILE A 1 90 ? 23.076 1.750 -50.282 1.00 81.44 90 ILE A C 1
ATOM 666 O O . ILE A 1 90 ? 21.858 1.677 -50.424 1.00 81.44 90 ILE A O 1
ATOM 670 N N . ALA A 1 91 ? 23.648 1.712 -49.077 1.00 78.25 91 ALA A N 1
ATOM 671 C CA . ALA A 1 91 ? 22.889 1.612 -47.835 1.00 78.25 91 ALA A CA 1
ATOM 672 C C . ALA A 1 91 ? 23.626 2.324 -46.703 1.00 78.25 91 ALA A C 1
ATOM 674 O O . ALA A 1 91 ? 24.845 2.226 -46.595 1.00 78.25 91 ALA A O 1
ATOM 675 N N . ARG A 1 92 ? 22.883 3.019 -45.841 1.00 77.50 92 ARG A N 1
ATOM 676 C CA . ARG A 1 92 ? 23.450 3.608 -44.624 1.00 77.50 92 ARG A CA 1
ATOM 677 C C . ARG A 1 92 ? 23.547 2.572 -43.514 1.00 77.50 92 ARG A C 1
ATOM 679 O O . ARG A 1 92 ? 22.698 1.679 -43.437 1.00 77.50 92 ARG A O 1
ATOM 686 N N . ALA A 1 93 ? 24.548 2.718 -42.653 1.00 75.25 93 ALA A N 1
ATOM 687 C CA . ALA A 1 93 ? 24.713 1.886 -41.472 1.00 75.25 93 ALA A CA 1
ATOM 688 C C . ALA A 1 93 ? 23.412 1.883 -40.641 1.00 75.25 93 ALA A C 1
ATOM 690 O O . ALA A 1 93 ? 22.823 2.951 -40.416 1.00 75.25 93 ALA A O 1
ATOM 691 N N . PRO A 1 94 ? 22.936 0.717 -40.166 1.00 77.44 94 PRO A N 1
ATOM 692 C CA . PRO A 1 94 ? 21.808 0.668 -39.250 1.00 77.44 94 PRO A CA 1
ATOM 693 C C . PRO A 1 94 ? 22.148 1.466 -37.989 1.00 77.44 94 PRO A C 1
ATOM 695 O O . PRO A 1 94 ? 23.137 1.195 -37.313 1.00 77.44 94 PRO A O 1
ATOM 698 N N . TRP A 1 95 ? 21.310 2.442 -37.643 1.00 71.81 95 TRP A N 1
ATOM 699 C CA . TRP A 1 95 ? 21.491 3.253 -36.435 1.00 71.81 95 TRP A CA 1
ATOM 700 C C . TRP A 1 95 ? 21.368 2.437 -35.135 1.00 71.81 95 TRP A C 1
ATOM 702 O O . TRP A 1 95 ? 21.818 2.889 -34.084 1.00 71.81 95 TRP A O 1
ATOM 712 N N . TRP A 1 96 ? 20.805 1.225 -35.204 1.00 69.12 96 TRP A N 1
ATOM 713 C CA . TRP A 1 96 ? 20.793 0.241 -34.123 1.00 69.12 96 TRP A CA 1
ATOM 714 C C . TRP A 1 96 ? 22.031 -0.655 -34.181 1.00 69.12 96 TRP A C 1
ATOM 716 O O . TRP A 1 96 ? 22.015 -1.723 -34.793 1.00 69.12 96 TRP A O 1
ATOM 726 N N . SER A 1 97 ? 23.101 -0.244 -33.503 1.00 79.38 97 SER A N 1
ATOM 727 C CA . SER A 1 97 ? 24.172 -1.173 -33.139 1.00 79.38 97 SER A CA 1
ATOM 728 C C . SER A 1 97 ? 23.705 -2.100 -32.006 1.00 79.38 97 SER A C 1
ATOM 730 O O . SER A 1 97 ? 22.847 -1.729 -31.201 1.00 79.38 97 SER A O 1
ATOM 732 N N . ALA A 1 98 ? 24.284 -3.303 -31.911 1.00 78.25 98 ALA A N 1
ATOM 733 C CA . ALA A 1 98 ? 23.992 -4.248 -30.824 1.00 78.25 98 ALA A CA 1
ATOM 734 C C . ALA A 1 98 ? 24.195 -3.616 -29.431 1.00 78.25 98 ALA A C 1
ATOM 736 O O . ALA A 1 98 ? 23.417 -3.853 -28.512 1.00 78.25 98 ALA A O 1
ATOM 737 N N . GLU A 1 99 ? 25.189 -2.736 -29.302 1.00 81.81 99 GLU A N 1
ATOM 738 C CA . GLU A 1 99 ? 25.443 -1.946 -28.096 1.00 81.81 99 GLU A CA 1
ATOM 739 C C . GLU A 1 99 ? 24.261 -1.029 -27.734 1.00 81.81 99 GLU A C 1
ATOM 741 O O . GLU A 1 99 ? 23.807 -1.020 -26.591 1.00 81.81 99 GLU A O 1
ATOM 746 N N . ARG A 1 100 ? 23.691 -0.309 -28.711 1.00 87.38 100 ARG A N 1
ATOM 747 C CA . ARG A 1 100 ? 22.526 0.567 -28.485 1.00 87.38 100 ARG A CA 1
ATOM 748 C C . ARG A 1 100 ? 21.278 -0.228 -28.097 1.00 87.38 100 ARG A C 1
ATOM 750 O O . ARG A 1 100 ? 20.503 0.241 -27.268 1.00 87.38 100 ARG A O 1
ATOM 757 N N . LEU A 1 101 ? 21.104 -1.429 -28.653 1.00 89.06 101 LEU A N 1
ATOM 758 C CA . LEU A 1 101 ? 20.045 -2.366 -28.256 1.00 89.06 101 LEU A CA 1
ATOM 759 C C . LEU A 1 101 ? 20.191 -2.797 -26.791 1.00 89.06 101 LEU A C 1
ATOM 761 O O . LEU A 1 101 ? 19.212 -2.752 -26.047 1.00 89.06 101 LEU A O 1
ATOM 765 N N . LEU A 1 102 ? 21.402 -3.159 -26.359 1.00 92.00 102 LEU A N 1
ATOM 766 C CA . LEU A 1 102 ? 21.672 -3.547 -24.970 1.00 92.00 102 LEU A CA 1
ATOM 767 C C . LEU A 1 102 ? 21.434 -2.389 -23.994 1.00 92.00 102 LEU A C 1
ATOM 769 O O . LEU A 1 102 ? 20.818 -2.595 -22.949 1.00 92.00 102 LEU A O 1
ATOM 773 N N . ILE A 1 103 ? 21.845 -1.169 -24.353 1.00 92.69 103 ILE A N 1
ATOM 774 C CA . ILE A 1 103 ? 21.583 0.032 -23.545 1.00 92.69 103 ILE A CA 1
ATOM 775 C C . ILE A 1 103 ? 20.073 0.285 -23.426 1.00 92.69 103 ILE A C 1
ATOM 777 O O . ILE A 1 103 ? 19.571 0.509 -22.324 1.00 92.69 103 ILE A O 1
ATOM 781 N N . ALA A 1 104 ? 19.333 0.217 -24.537 1.00 93.25 104 ALA A N 1
ATOM 782 C CA . ALA A 1 104 ? 17.886 0.426 -24.537 1.00 93.25 104 ALA A CA 1
ATOM 783 C C . ALA A 1 104 ? 17.149 -0.632 -23.700 1.00 93.25 104 ALA A C 1
ATOM 785 O O . ALA A 1 104 ? 16.257 -0.293 -22.918 1.00 93.25 104 ALA A O 1
ATOM 786 N N . LEU A 1 105 ? 17.549 -1.902 -23.817 1.00 95.75 105 LEU A N 1
ATOM 787 C CA . LEU A 1 105 ? 16.994 -2.995 -23.021 1.00 95.75 105 LEU A CA 1
ATOM 788 C C . LEU A 1 105 ? 17.302 -2.810 -21.529 1.00 95.75 105 LEU A C 1
ATOM 790 O O . LEU A 1 105 ? 16.409 -2.961 -20.695 1.00 95.75 105 LEU A O 1
ATOM 794 N N . GLY A 1 106 ? 18.536 -2.421 -21.196 1.00 96.88 106 GLY A N 1
ATOM 795 C CA . GLY A 1 106 ? 18.953 -2.104 -19.831 1.00 96.88 106 GLY A CA 1
ATOM 796 C C . GLY A 1 106 ? 18.106 -0.991 -19.216 1.00 96.88 106 GLY A C 1
ATOM 797 O O . GLY A 1 106 ? 17.544 -1.177 -18.137 1.00 96.88 106 GLY A O 1
ATOM 798 N N . LEU A 1 107 ? 17.918 0.121 -19.932 1.00 97.62 107 LEU A N 1
ATOM 799 C CA . LEU A 1 107 ? 17.080 1.237 -19.480 1.00 97.62 107 LEU A CA 1
ATOM 800 C C . LEU A 1 107 ? 15.615 0.827 -19.291 1.00 97.62 107 LEU A C 1
ATOM 802 O O . LEU A 1 107 ? 15.029 1.141 -18.254 1.00 97.62 107 LEU A O 1
ATOM 806 N N . MET A 1 108 ? 15.028 0.087 -20.238 1.00 97.25 108 MET A N 1
ATOM 807 C CA . MET A 1 108 ? 13.655 -0.409 -20.087 1.00 97.25 108 MET A CA 1
ATOM 808 C C . MET A 1 108 ? 13.515 -1.347 -18.886 1.00 97.25 108 MET A C 1
ATOM 810 O O . MET A 1 108 ? 12.569 -1.211 -18.109 1.00 97.25 108 MET A O 1
ATOM 814 N N . SER A 1 109 ? 14.464 -2.267 -18.699 1.00 97.12 109 SER A N 1
ATOM 815 C CA . SER A 1 109 ? 14.445 -3.189 -17.562 1.00 97.12 109 SER A CA 1
ATOM 816 C C . SER A 1 109 ? 14.566 -2.451 -16.227 1.00 97.12 109 SER A C 1
ATOM 818 O O . SER A 1 109 ? 13.821 -2.752 -15.297 1.00 97.12 109 SER A O 1
ATOM 820 N N . ALA A 1 110 ? 15.414 -1.421 -16.145 1.00 97.75 110 ALA A N 1
ATOM 821 C CA . ALA A 1 110 ? 15.571 -0.603 -14.948 1.00 97.75 110 ALA A CA 1
ATOM 822 C C . ALA A 1 110 ? 14.273 0.142 -14.592 1.00 97.75 110 ALA A C 1
ATOM 824 O O . ALA A 1 110 ? 13.846 0.110 -13.438 1.00 97.75 110 ALA A O 1
ATOM 825 N N . ILE A 1 111 ? 13.599 0.746 -15.578 1.00 98.06 111 ILE A N 1
ATOM 826 C CA . ILE A 1 111 ? 12.305 1.420 -15.375 1.00 98.06 111 ILE A CA 1
ATOM 827 C C . ILE A 1 111 ? 11.248 0.424 -14.882 1.00 98.06 111 ILE A C 1
ATOM 829 O O . ILE A 1 111 ? 10.525 0.712 -13.926 1.00 98.06 111 ILE A O 1
ATOM 833 N N . ALA A 1 112 ? 11.184 -0.764 -15.490 1.00 97.38 112 ALA A N 1
ATOM 834 C CA . ALA A 1 112 ? 10.256 -1.811 -15.073 1.00 97.38 112 ALA A CA 1
ATOM 835 C C . ALA A 1 112 ? 10.523 -2.272 -13.629 1.00 97.38 112 ALA A C 1
ATOM 837 O O . ALA A 1 112 ? 9.584 -2.395 -12.843 1.00 97.38 112 ALA A O 1
ATOM 838 N N . ILE A 1 113 ? 11.792 -2.463 -13.250 1.00 97.69 113 ILE A N 1
ATOM 839 C CA . ILE A 1 113 ? 12.189 -2.843 -11.886 1.00 97.69 113 ILE A CA 1
ATOM 840 C C . ILE A 1 113 ? 11.790 -1.762 -10.879 1.00 97.69 113 ILE A C 1
ATOM 842 O O . ILE A 1 113 ? 11.220 -2.090 -9.839 1.00 97.69 113 ILE A O 1
ATOM 846 N N . VAL A 1 114 ? 12.030 -0.483 -11.181 1.00 97.88 114 VAL A N 1
ATOM 847 C CA . VAL A 1 114 ? 11.633 0.635 -10.307 1.00 97.88 114 VAL A CA 1
ATOM 848 C C . VAL A 1 114 ? 10.113 0.682 -10.140 1.00 97.88 114 VAL A C 1
ATOM 850 O O . VAL A 1 114 ? 9.625 0.813 -9.016 1.00 97.88 114 VAL A O 1
ATOM 853 N N . GLY A 1 115 ? 9.357 0.507 -11.227 1.00 96.88 115 GLY A N 1
ATOM 854 C CA . GLY A 1 115 ? 7.896 0.434 -11.176 1.00 96.88 115 GLY A CA 1
ATOM 855 C C . GLY A 1 115 ? 7.403 -0.723 -10.303 1.00 96.88 115 GLY A C 1
ATOM 856 O O . GLY A 1 115 ? 6.590 -0.522 -9.399 1.00 96.88 115 GLY A O 1
ATOM 857 N N . LEU A 1 116 ? 7.941 -1.928 -10.509 1.00 97.19 116 LEU A N 1
ATOM 858 C CA . LEU A 1 116 ? 7.596 -3.112 -9.719 1.00 97.19 116 LEU A CA 1
ATOM 859 C C . LEU A 1 116 ? 7.954 -2.933 -8.238 1.00 97.19 116 LEU A C 1
ATOM 861 O O . LEU A 1 116 ? 7.109 -3.184 -7.377 1.00 97.19 116 LEU A O 1
ATOM 865 N N . ALA A 1 117 ? 9.150 -2.430 -7.932 1.00 96.62 117 ALA A N 1
ATOM 866 C CA . ALA A 1 117 ? 9.581 -2.145 -6.566 1.00 96.62 117 ALA A CA 1
ATOM 867 C C . ALA A 1 117 ? 8.670 -1.112 -5.884 1.00 96.62 117 ALA A C 1
ATOM 869 O O . ALA A 1 117 ? 8.277 -1.309 -4.734 1.00 96.62 117 ALA A O 1
ATOM 870 N N . GLY A 1 118 ? 8.263 -0.063 -6.606 1.00 96.19 118 GLY A N 1
ATOM 871 C CA . GLY A 1 118 ? 7.303 0.931 -6.126 1.00 96.19 118 GLY A CA 1
ATOM 872 C C . GLY A 1 118 ? 5.937 0.319 -5.808 1.00 96.19 118 GLY A C 1
ATOM 873 O O . GLY A 1 118 ? 5.415 0.514 -4.710 1.00 96.19 118 GLY A O 1
ATOM 874 N N . THR A 1 119 ? 5.373 -0.487 -6.717 1.00 94.81 119 THR A N 1
ATOM 875 C CA . THR A 1 119 ? 4.086 -1.169 -6.467 1.00 94.81 119 THR A CA 1
ATOM 876 C C . THR A 1 119 ? 4.161 -2.142 -5.291 1.00 94.81 119 THR A C 1
ATOM 878 O O . THR A 1 119 ? 3.225 -2.217 -4.492 1.00 94.81 119 THR A O 1
ATOM 881 N N . TRP A 1 120 ? 5.277 -2.858 -5.141 1.00 95.56 120 TRP A N 1
ATOM 882 C CA . TRP A 1 120 ? 5.506 -3.761 -4.018 1.00 95.56 120 TRP A CA 1
ATOM 883 C C . TRP A 1 120 ? 5.620 -3.001 -2.692 1.00 95.56 120 TRP A C 1
ATOM 885 O O . TRP A 1 120 ? 4.974 -3.381 -1.713 1.00 95.56 120 TRP A O 1
ATOM 895 N N . ALA A 1 121 ? 6.369 -1.896 -2.665 1.00 94.75 121 ALA A N 1
ATOM 896 C CA . ALA A 1 121 ? 6.502 -1.041 -1.489 1.00 94.75 121 ALA A CA 1
ATOM 897 C C . ALA A 1 121 ? 5.149 -0.444 -1.066 1.00 94.75 121 ALA A C 1
ATOM 899 O O . ALA A 1 121 ? 4.783 -0.540 0.107 1.00 94.75 121 ALA A O 1
ATOM 900 N N . LEU A 1 122 ? 4.368 0.076 -2.020 1.00 92.00 122 LEU A N 1
ATOM 901 C CA . LEU A 1 122 ? 3.020 0.599 -1.775 1.00 92.00 122 LEU A CA 1
ATOM 902 C C . LEU A 1 122 ? 2.090 -0.475 -1.201 1.00 92.00 122 LEU A C 1
ATOM 904 O O . LEU A 1 122 ? 1.443 -0.247 -0.182 1.00 92.00 122 LEU A O 1
ATOM 908 N N . ARG A 1 123 ? 2.059 -1.675 -1.797 1.00 91.88 123 ARG A N 1
ATOM 909 C CA . ARG A 1 123 ? 1.249 -2.795 -1.286 1.00 91.88 123 ARG A CA 1
ATOM 910 C C . ARG A 1 123 ? 1.648 -3.186 0.131 1.00 91.88 123 ARG A C 1
ATOM 912 O O . ARG A 1 123 ? 0.781 -3.425 0.969 1.00 91.88 123 ARG A O 1
ATOM 919 N N . ARG A 1 124 ? 2.951 -3.223 0.417 1.00 90.94 124 ARG A N 1
ATOM 920 C CA . ARG A 1 124 ? 3.459 -3.543 1.754 1.00 90.94 124 ARG A CA 1
ATOM 921 C C . ARG A 1 124 ? 3.079 -2.471 2.773 1.00 90.94 124 ARG A C 1
ATOM 923 O O . ARG A 1 124 ? 2.729 -2.810 3.899 1.00 90.94 124 ARG A O 1
ATOM 930 N N . GLN A 1 125 ? 3.115 -1.199 2.388 1.00 89.62 125 GLN A N 1
ATOM 931 C CA . GLN A 1 125 ? 2.708 -0.094 3.251 1.00 89.62 125 GLN A CA 1
ATOM 932 C C . GLN A 1 125 ? 1.203 -0.124 3.546 1.00 89.62 125 GLN A C 1
ATOM 934 O O . GLN A 1 125 ? 0.817 -0.016 4.708 1.00 89.62 125 GLN A O 1
ATOM 939 N N . VAL A 1 126 ? 0.369 -0.359 2.528 1.00 88.50 126 VAL A N 1
ATOM 940 C CA . VAL A 1 126 ? -1.087 -0.510 2.693 1.00 88.50 126 VAL A CA 1
ATOM 941 C C . VAL A 1 126 ? -1.422 -1.703 3.589 1.00 88.50 126 VAL A C 1
ATOM 943 O O . VAL A 1 126 ? -2.262 -1.573 4.473 1.00 88.50 126 VAL A O 1
ATOM 946 N N . GLY A 1 127 ? -0.733 -2.838 3.428 1.00 83.88 127 GLY A N 1
ATOM 947 C CA . GLY A 1 127 ? -0.932 -4.010 4.288 1.00 83.88 127 GLY A CA 1
ATOM 948 C C . GLY A 1 127 ? -0.677 -3.713 5.770 1.00 83.88 127 GLY A C 1
ATOM 949 O O . GLY A 1 127 ? -1.476 -4.097 6.618 1.00 83.88 127 GLY A O 1
ATOM 950 N N . ARG A 1 128 ? 0.381 -2.954 6.082 1.00 81.62 128 ARG A N 1
ATOM 951 C CA . ARG A 1 128 ? 0.692 -2.553 7.467 1.00 81.62 128 ARG A CA 1
ATOM 952 C C . ARG A 1 128 ? -0.322 -1.559 8.031 1.00 81.62 128 ARG A C 1
ATOM 954 O O . ARG A 1 128 ? -0.661 -1.643 9.204 1.00 81.62 128 ARG A O 1
ATOM 961 N N . GLN A 1 129 ? -0.809 -0.626 7.213 1.00 79.62 129 GLN A N 1
ATOM 962 C CA . GLN A 1 129 ? -1.852 0.314 7.639 1.00 79.62 129 GLN A CA 1
ATOM 963 C C . GLN A 1 129 ? -3.186 -0.396 7.893 1.00 79.62 129 GLN A C 1
ATOM 965 O O . GLN A 1 129 ? -3.846 -0.103 8.884 1.00 79.62 129 GLN A O 1
ATOM 970 N N . MET A 1 130 ? -3.553 -1.357 7.043 1.00 81.00 130 MET A N 1
ATOM 971 C CA . MET A 1 130 ? -4.754 -2.179 7.219 1.00 81.00 130 MET A CA 1
ATOM 972 C C . MET A 1 130 ? -4.734 -2.962 8.533 1.00 81.00 130 MET A C 1
ATOM 974 O O . MET A 1 130 ? -5.764 -3.047 9.193 1.00 81.00 130 MET A O 1
ATOM 978 N N . GLU A 1 131 ? -3.581 -3.498 8.937 1.00 82.00 131 GLU A N 1
ATOM 979 C CA . GLU A 1 131 ? -3.443 -4.231 10.202 1.00 82.00 131 GLU A CA 1
ATOM 980 C C . GLU A 1 131 ? -3.705 -3.324 11.413 1.00 82.00 131 GLU A C 1
ATOM 982 O O . GLU A 1 131 ? -4.555 -3.638 12.244 1.00 82.00 131 GLU A O 1
ATOM 987 N N . VAL A 1 132 ? -3.071 -2.147 11.449 1.00 81.44 132 VAL A N 1
ATOM 988 C CA . VAL A 1 132 ? -3.266 -1.161 12.526 1.00 81.44 132 VAL A CA 1
ATOM 989 C C . VAL A 1 132 ? -4.713 -0.666 12.574 1.00 81.44 132 VAL A C 1
ATOM 991 O O . VAL A 1 132 ? -5.317 -0.628 13.643 1.00 81.44 132 VAL A O 1
ATOM 994 N N . ILE A 1 133 ? -5.296 -0.321 11.422 1.00 80.44 133 ILE A N 1
ATOM 995 C CA . ILE A 1 133 ? -6.687 0.147 11.343 1.00 80.44 133 ILE A CA 1
ATOM 996 C C . ILE A 1 133 ? -7.647 -0.967 11.766 1.00 80.44 133 ILE A C 1
ATOM 998 O O . ILE A 1 133 ? -8.604 -0.710 12.492 1.00 80.44 133 ILE A O 1
ATOM 1002 N N . SER A 1 134 ? -7.402 -2.212 11.355 1.00 82.62 134 SER A N 1
ATOM 1003 C CA . SER A 1 134 ? -8.236 -3.343 11.763 1.00 82.62 134 SER A CA 1
ATOM 1004 C C . SER A 1 134 ? -8.183 -3.577 13.271 1.00 82.62 134 SER A C 1
ATOM 1006 O O . SER A 1 134 ? -9.199 -3.949 13.857 1.00 82.62 134 SER A O 1
ATOM 1008 N N . GLU A 1 135 ? -7.025 -3.403 13.902 1.00 82.12 135 GLU A N 1
ATOM 1009 C CA . GLU A 1 135 ? -6.880 -3.547 15.350 1.00 82.12 135 GLU A CA 1
ATOM 1010 C C . GLU A 1 135 ? -7.583 -2.404 16.100 1.00 82.12 135 GLU A C 1
ATOM 1012 O O . GLU A 1 135 ? -8.325 -2.640 17.058 1.00 82.12 135 GLU A O 1
ATOM 1017 N N . GLN A 1 136 ? -7.455 -1.173 15.603 1.00 81.31 136 GLN A N 1
ATOM 1018 C CA . GLN A 1 136 ? -8.173 -0.011 16.133 1.00 81.31 136 GLN A CA 1
ATOM 1019 C C . GLN A 1 136 ? -9.692 -0.173 16.007 1.00 81.31 136 GLN A C 1
ATOM 1021 O O . GLN A 1 136 ? -10.411 -0.022 16.989 1.00 81.31 136 GLN A O 1
ATOM 1026 N N . LEU A 1 137 ? -10.195 -0.587 14.842 1.00 80.94 137 LEU A N 1
ATOM 1027 C CA . LEU A 1 137 ? -11.626 -0.829 14.639 1.00 80.94 137 LEU A CA 1
ATOM 1028 C C . LEU A 1 137 ? -12.162 -1.930 15.556 1.00 80.94 137 LEU A C 1
ATOM 1030 O O . LEU A 1 137 ? -13.275 -1.813 16.062 1.00 80.94 137 LEU A O 1
ATOM 1034 N N . ARG A 1 138 ? -11.381 -2.991 15.799 1.00 81.00 138 ARG A N 1
ATOM 1035 C CA . ARG A 1 138 ? -11.768 -4.047 16.746 1.00 81.00 138 ARG A CA 1
ATOM 1036 C C . ARG A 1 138 ? -11.850 -3.522 18.172 1.00 81.00 138 ARG A C 1
ATOM 1038 O O . ARG A 1 138 ? -12.837 -3.788 18.848 1.00 81.00 138 ARG A O 1
ATOM 1045 N N . THR A 1 139 ? -10.848 -2.776 18.626 1.00 80.56 139 THR A N 1
ATOM 1046 C CA . THR A 1 139 ? -10.838 -2.229 19.992 1.00 80.56 139 THR A CA 1
ATOM 1047 C C . THR A 1 139 ? -11.952 -1.203 20.200 1.00 80.56 139 THR A C 1
ATOM 1049 O O . THR A 1 139 ? -12.652 -1.266 21.211 1.00 80.56 139 THR A O 1
ATOM 1052 N N . GLU A 1 140 ? -12.205 -0.336 19.219 1.00 86.56 140 GLU A N 1
ATOM 1053 C CA . GLU A 1 140 ? -13.345 0.584 19.238 1.00 86.56 140 GLU A CA 1
ATOM 1054 C C . GLU A 1 140 ? -14.693 -0.143 19.230 1.00 86.56 140 GLU A C 1
ATOM 1056 O O . GLU A 1 140 ? -15.593 0.236 19.979 1.00 86.56 140 GLU A O 1
ATOM 1061 N N . ALA A 1 141 ? -14.852 -1.182 18.405 1.00 82.75 141 ALA A N 1
ATOM 1062 C CA . ALA A 1 141 ? -16.083 -1.966 18.354 1.00 82.75 141 ALA A CA 1
ATOM 1063 C C . ALA A 1 141 ? -16.357 -2.667 19.692 1.00 82.75 141 ALA A C 1
ATOM 1065 O O . ALA A 1 141 ? -17.474 -2.594 20.200 1.00 82.75 141 ALA A O 1
ATOM 1066 N N . VAL A 1 142 ? -15.331 -3.272 20.300 1.00 84.44 142 VAL A N 1
ATOM 1067 C CA . VAL A 1 142 ? -15.436 -3.891 21.631 1.00 84.44 142 VAL A CA 1
ATOM 1068 C C . VAL A 1 142 ? -15.799 -2.850 22.692 1.00 84.44 142 VAL A C 1
ATOM 1070 O O . VAL A 1 142 ? -16.647 -3.118 23.541 1.00 84.44 142 VAL A O 1
ATOM 1073 N N . GLY A 1 143 ? -15.200 -1.656 22.648 1.00 84.31 143 GLY A N 1
ATOM 1074 C CA . GLY A 1 143 ? -15.536 -0.562 23.564 1.00 84.31 143 GLY A CA 1
ATOM 1075 C C . GLY A 1 143 ? -16.996 -0.124 23.438 1.00 84.31 143 GLY A C 1
ATOM 1076 O O . GLY A 1 143 ? -17.728 -0.129 24.426 1.00 84.31 143 GLY A O 1
ATOM 1077 N N . LYS A 1 144 ? -17.449 0.158 22.211 1.00 87.62 144 LYS A N 1
ATOM 1078 C CA . LYS A 1 144 ? -18.843 0.539 21.925 1.00 87.62 144 LYS A CA 1
ATOM 1079 C C . LYS A 1 144 ? -19.840 -0.516 22.391 1.00 87.62 144 LYS A C 1
ATOM 1081 O O . LYS A 1 144 ? -20.895 -0.171 22.921 1.00 87.62 144 LYS A O 1
ATOM 1086 N N . GLU A 1 145 ? -19.506 -1.787 22.205 1.00 86.12 145 GLU A N 1
ATOM 1087 C CA . GLU A 1 145 ? -20.370 -2.884 22.617 1.00 86.12 145 GLU A CA 1
ATOM 1088 C C . GLU A 1 145 ? -20.450 -3.002 24.142 1.00 86.12 145 GLU A C 1
ATOM 1090 O O . GLU A 1 145 ? -21.542 -3.123 24.697 1.00 86.12 145 GLU A O 1
ATOM 1095 N N . ARG A 1 146 ? -19.322 -2.853 24.847 1.00 87.75 146 ARG A N 1
ATOM 1096 C CA . ARG A 1 146 ? -19.305 -2.792 26.317 1.00 87.75 146 ARG A CA 1
ATOM 1097 C C . ARG A 1 146 ? -20.145 -1.636 26.855 1.00 87.75 146 ARG A C 1
ATOM 1099 O O . ARG A 1 146 ? -20.887 -1.839 27.813 1.00 87.75 146 ARG A O 1
ATOM 1106 N N . ASP A 1 147 ? -20.060 -0.462 26.238 1.00 88.56 147 ASP A N 1
ATOM 1107 C CA . ASP A 1 147 ? -20.847 0.706 26.643 1.00 88.56 147 ASP A CA 1
ATOM 1108 C C . ASP A 1 147 ? -22.344 0.499 26.400 1.00 88.56 147 ASP A C 1
ATOM 1110 O O . ASP A 1 147 ? -23.170 0.906 27.217 1.00 88.56 147 ASP A O 1
ATOM 1114 N N . ARG A 1 148 ? -22.711 -0.149 25.288 1.00 91.62 148 ARG A N 1
ATOM 1115 C CA . ARG A 1 148 ? -24.101 -0.524 24.999 1.00 91.62 148 ARG A CA 1
ATOM 1116 C C . ARG A 1 148 ? -24.643 -1.475 26.060 1.00 91.62 148 ARG A C 1
ATOM 1118 O O . ARG A 1 148 ? -25.671 -1.183 26.657 1.00 91.62 148 ARG A O 1
ATOM 1125 N N . ILE A 1 149 ? -23.917 -2.554 26.338 1.00 90.25 149 ILE A N 1
ATOM 1126 C CA . ILE A 1 149 ? -24.279 -3.547 27.355 1.00 90.25 149 ILE A CA 1
ATOM 1127 C C . ILE A 1 149 ? -24.417 -2.902 28.737 1.00 90.25 149 ILE A C 1
ATOM 1129 O O . ILE A 1 149 ? -25.354 -3.212 29.470 1.00 90.25 149 ILE A O 1
ATOM 1133 N N . ALA A 1 150 ? -23.482 -2.024 29.115 1.00 89.81 150 ALA A N 1
ATOM 1134 C CA . ALA A 1 150 ? -23.526 -1.339 30.403 1.00 89.81 150 ALA A CA 1
ATOM 1135 C C . ALA A 1 150 ? -24.800 -0.500 30.548 1.00 89.81 150 ALA A C 1
ATOM 1137 O O . ALA A 1 150 ? -25.415 -0.516 31.613 1.00 89.81 150 ALA A O 1
ATOM 1138 N N . ARG A 1 151 ? -25.212 0.177 29.472 1.00 92.31 151 ARG A N 1
ATOM 1139 C CA . ARG A 1 151 ? -26.447 0.964 29.421 1.00 92.31 151 ARG A CA 1
ATOM 1140 C C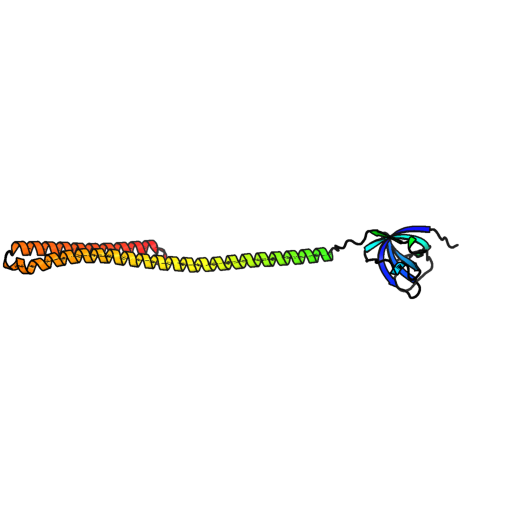 . ARG A 1 151 ? -27.685 0.078 29.533 1.00 92.31 151 ARG A C 1
ATOM 1142 O O . ARG A 1 151 ? -28.481 0.290 30.435 1.00 92.31 151 ARG A O 1
ATOM 1149 N N . ASP A 1 152 ? -27.774 -0.981 28.728 1.00 91.44 152 ASP A N 1
ATOM 1150 C CA . ASP A 1 152 ? -28.908 -1.918 28.752 1.00 91.44 152 ASP A CA 1
ATOM 1151 C C . ASP A 1 152 ? -29.075 -2.574 30.143 1.00 91.44 152 ASP A C 1
ATOM 1153 O O . ASP A 1 152 ? -30.190 -2.739 30.655 1.00 91.44 152 ASP A O 1
ATOM 1157 N N . LEU A 1 153 ? -27.956 -2.931 30.789 1.00 90.12 153 LEU A N 1
ATOM 1158 C CA . LEU A 1 153 ? -27.957 -3.464 32.152 1.00 90.12 153 LEU A CA 1
ATOM 1159 C C . LEU A 1 153 ? -28.404 -2.409 33.165 1.00 90.12 153 LEU A C 1
ATOM 1161 O O . LEU A 1 153 ? -29.202 -2.720 34.049 1.00 90.12 153 LEU A O 1
ATOM 1165 N N . HIS A 1 154 ? -27.873 -1.192 33.065 1.00 91.75 154 HIS A N 1
ATOM 1166 C CA . HIS A 1 154 ? -28.216 -0.101 33.966 1.00 91.75 154 HIS A CA 1
ATOM 1167 C C . HIS A 1 154 ? -29.706 0.233 33.888 1.00 91.75 154 HIS A C 1
ATOM 1169 O O . HIS A 1 154 ? -30.360 0.191 34.925 1.00 91.75 154 HIS A O 1
ATOM 1175 N N . ASP A 1 155 ? -30.256 0.409 32.686 1.00 94.31 155 ASP A N 1
ATOM 1176 C CA . ASP A 1 155 ? -31.674 0.714 32.462 1.00 94.31 155 ASP A CA 1
ATOM 1177 C C . ASP A 1 155 ? -32.582 -0.372 33.071 1.00 94.31 155 ASP A C 1
ATOM 1179 O O . ASP A 1 155 ? -33.561 -0.083 33.764 1.00 94.31 155 ASP A O 1
ATOM 1183 N N . THR A 1 156 ? -32.217 -1.647 32.888 1.00 91.50 156 THR A N 1
ATOM 1184 C CA . THR A 1 156 ? -32.962 -2.777 33.469 1.00 91.50 156 THR A CA 1
ATOM 1185 C C . THR A 1 156 ? -32.919 -2.757 35.000 1.00 91.50 156 THR A C 1
ATOM 1187 O O . THR A 1 156 ? -33.933 -2.994 35.663 1.00 91.50 156 THR A O 1
ATOM 1190 N N . LEU A 1 157 ? -31.748 -2.487 35.587 1.00 92.62 157 LEU A N 1
ATOM 1191 C CA . LEU A 1 157 ? -31.586 -2.423 37.040 1.00 92.62 157 LEU A CA 1
ATOM 1192 C C . LEU A 1 157 ? -32.313 -1.217 37.637 1.00 92.62 157 LEU A C 1
ATOM 1194 O O . LEU A 1 157 ? -32.977 -1.377 38.660 1.00 92.62 157 LEU A O 1
ATOM 1198 N N . GLU A 1 158 ? -32.226 -0.047 37.006 1.00 94.44 158 GLU A N 1
ATOM 1199 C CA . GLU A 1 158 ? -32.954 1.155 37.416 1.00 94.44 158 GLU A CA 1
ATOM 1200 C C . GLU A 1 158 ? -34.456 0.894 37.436 1.00 94.44 158 GLU A C 1
ATOM 1202 O O . GLU A 1 158 ? -35.090 1.082 38.474 1.00 94.44 158 GLU A O 1
ATOM 1207 N N . GLN A 1 159 ? -35.014 0.344 36.354 1.00 94.25 159 GLN A N 1
ATOM 1208 C CA . GLN A 1 159 ? -36.440 0.030 36.273 1.00 94.25 159 GLN A CA 1
ATOM 1209 C C . GLN A 1 159 ? -36.901 -0.881 37.422 1.00 94.25 159 GLN A C 1
ATOM 1211 O O . GLN A 1 159 ? -37.943 -0.646 38.044 1.00 94.25 159 GLN A O 1
ATOM 1216 N N . GLN A 1 160 ? -36.138 -1.932 37.723 1.00 93.00 160 GLN A N 1
ATOM 1217 C CA . GLN A 1 160 ? -36.504 -2.872 38.781 1.00 93.00 160 GLN A CA 1
ATOM 1218 C C . GLN A 1 160 ? -36.366 -2.270 40.178 1.00 93.00 160 GLN A C 1
ATOM 1220 O O . GLN A 1 160 ? -37.225 -2.500 41.035 1.00 93.00 160 GLN A O 1
ATOM 1225 N N . LEU A 1 161 ? -35.308 -1.494 40.412 1.00 93.94 161 LEU A N 1
ATOM 1226 C CA . LEU A 1 161 ? -35.076 -0.826 41.687 1.00 93.94 161 LEU A CA 1
ATOM 1227 C C . LEU A 1 161 ? -36.106 0.279 41.939 1.00 93.94 161 LEU A C 1
ATOM 1229 O O . LEU A 1 161 ? -36.587 0.383 43.065 1.00 93.94 161 LEU A O 1
ATOM 1233 N N . SER A 1 162 ? -36.533 1.022 40.915 1.00 94.50 162 SER A N 1
ATOM 1234 C CA . SER A 1 162 ? -37.650 1.969 41.020 1.00 94.50 162 SER A CA 1
ATOM 1235 C C . SER A 1 162 ? -38.957 1.271 41.404 1.00 94.50 162 SER A C 1
ATOM 1237 O O . SER A 1 162 ? -39.698 1.773 42.246 1.00 94.50 162 SER A O 1
ATOM 1239 N N . GLY A 1 163 ? -39.224 0.079 40.859 1.00 91.00 163 GLY A N 1
ATOM 1240 C CA . GLY A 1 163 ? -40.380 -0.729 41.262 1.00 91.00 163 GLY A CA 1
ATOM 1241 C C . GLY A 1 163 ? -40.318 -1.194 42.723 1.00 91.00 163 GLY A C 1
ATOM 1242 O O . GLY A 1 163 ? -41.343 -1.232 43.404 1.00 91.00 163 GLY A O 1
ATOM 1243 N N . VAL A 1 164 ? -39.121 -1.522 43.224 1.00 93.12 164 VAL A N 1
ATOM 1244 C CA . VAL A 1 164 ? -38.903 -1.835 44.647 1.00 93.12 164 VAL A CA 1
ATOM 1245 C C . VAL A 1 164 ? -39.106 -0.594 45.514 1.00 93.12 164 VAL A C 1
ATOM 1247 O O . VAL A 1 164 ? -39.793 -0.696 46.526 1.00 93.12 164 VAL A O 1
ATOM 1250 N N . ALA A 1 165 ? -38.547 0.554 45.120 1.00 91.44 165 ALA A N 1
ATOM 1251 C CA . ALA A 1 165 ? -38.692 1.816 45.843 1.00 91.44 165 ALA A CA 1
ATOM 1252 C C . ALA A 1 165 ? -40.170 2.196 45.999 1.00 91.44 165 ALA A C 1
ATOM 1254 O O . ALA A 1 165 ? -40.623 2.384 47.119 1.00 91.44 165 ALA A O 1
ATOM 1255 N N . LEU A 1 166 ? -40.955 2.138 44.918 1.00 90.31 166 LEU A N 1
ATOM 1256 C CA . LEU A 1 166 ? -42.387 2.447 44.959 1.00 90.31 166 LEU A CA 1
ATOM 1257 C C . LEU A 1 166 ? -43.173 1.544 45.929 1.00 90.31 166 LEU A C 1
ATOM 1259 O O . LEU A 1 166 ? -44.078 2.010 46.617 1.00 90.31 166 LEU A O 1
ATOM 1263 N N . GLN A 1 167 ? -42.833 0.250 46.005 1.00 89.50 167 GLN A N 1
ATOM 1264 C CA . GLN A 1 167 ? -43.469 -0.663 46.964 1.00 89.50 167 GLN A CA 1
ATOM 1265 C C . GLN A 1 167 ? -43.068 -0.399 48.413 1.00 89.50 167 GLN A C 1
ATOM 1267 O O . GLN A 1 167 ? -43.829 -0.734 49.318 1.00 89.50 167 GLN A O 1
ATOM 1272 N N . LEU A 1 168 ? -41.878 0.155 48.639 1.00 89.56 168 LEU A N 1
ATOM 1273 C CA . LEU A 1 168 ? -41.411 0.530 49.969 1.00 89.56 168 LEU A CA 1
ATOM 1274 C C . LEU A 1 168 ? -41.978 1.886 50.401 1.00 89.56 168 LEU A C 1
ATOM 1276 O O . LEU A 1 168 ? -42.402 1.997 51.545 1.00 89.56 168 LEU A O 1
ATOM 1280 N N . ASP A 1 169 ? -42.068 2.864 49.498 1.00 88.12 169 ASP A N 1
ATOM 1281 C CA . ASP A 1 169 ? -42.640 4.190 49.774 1.00 88.12 169 ASP A CA 1
ATOM 1282 C C . ASP A 1 169 ? -44.109 4.086 50.218 1.00 88.12 169 ASP A C 1
ATOM 1284 O O . ASP A 1 169 ? -44.552 4.795 51.117 1.00 88.12 169 ASP A O 1
ATOM 1288 N N . GLY A 1 170 ? -44.862 3.132 49.658 1.00 83.19 170 GLY A N 1
ATOM 1289 C CA . GLY A 1 170 ? -46.241 2.856 50.071 1.00 83.19 170 GLY A CA 1
ATOM 1290 C C . GLY A 1 170 ? -46.3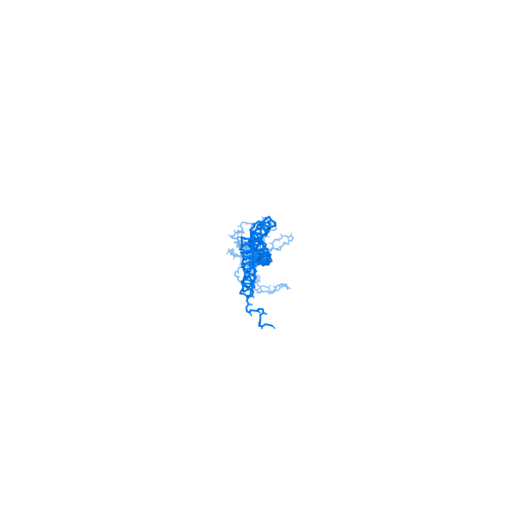92 2.219 51.461 1.00 83.19 170 GLY A C 1
ATOM 1291 O O . GLY A 1 170 ? -47.517 2.088 51.944 1.00 83.19 170 GLY A O 1
ATOM 1292 N N . LEU A 1 171 ? -45.304 1.798 52.120 1.00 85.94 171 LEU A N 1
ATOM 1293 C CA . LEU A 1 171 ? -45.379 1.157 53.439 1.00 85.94 171 LEU A CA 1
ATOM 1294 C C . LEU A 1 171 ? -45.576 2.156 54.576 1.00 85.94 171 LEU A C 1
ATOM 1296 O O . LEU A 1 171 ? -46.246 1.802 55.546 1.00 85.94 171 LEU A O 1
ATOM 1300 N N . ASP A 1 172 ? -45.034 3.371 54.471 1.00 79.19 172 ASP A N 1
ATOM 1301 C CA . ASP A 1 172 ? -45.062 4.344 55.573 1.00 79.19 172 ASP A CA 1
ATOM 1302 C C . ASP A 1 172 ? -46.498 4.737 55.969 1.00 79.19 172 ASP A C 1
ATOM 1304 O O . ASP A 1 172 ? -46.807 4.854 57.161 1.00 79.19 172 ASP A O 1
ATOM 1308 N N . ASP A 1 173 ? -47.403 4.827 54.990 1.00 77.31 173 ASP A N 1
ATOM 1309 C CA . ASP A 1 173 ? -48.820 5.149 55.209 1.00 77.31 173 ASP A CA 1
ATOM 1310 C C . ASP A 1 173 ? -49.668 3.920 55.589 1.00 77.31 173 ASP A C 1
ATOM 1312 O O . ASP A 1 173 ? -50.616 4.008 56.383 1.00 77.31 173 ASP A O 1
ATOM 1316 N N . VAL A 1 174 ? -49.325 2.745 55.053 1.00 85.12 174 VAL A N 1
ATOM 1317 C CA . VAL A 1 174 ? -50.122 1.516 55.200 1.00 85.12 174 VAL A CA 1
ATOM 1318 C C . VAL A 1 174 ? -49.803 0.777 56.503 1.00 85.12 174 VAL A C 1
ATOM 1320 O O . VAL A 1 174 ? -50.680 0.128 57.065 1.00 85.12 174 VAL A O 1
ATOM 1323 N N . VAL A 1 175 ? -48.597 0.917 57.071 1.00 88.06 175 VAL A N 1
ATOM 1324 C CA . VAL A 1 175 ? -48.199 0.158 58.276 1.00 88.06 175 VAL A CA 1
ATOM 1325 C C . VAL A 1 175 ? -49.068 0.463 59.503 1.00 88.06 175 VAL A C 1
ATOM 1327 O O . VAL A 1 175 ? -49.261 -0.407 60.352 1.00 88.06 175 VAL A O 1
ATOM 1330 N N . LYS A 1 176 ? -49.590 1.693 59.609 1.00 85.25 176 LYS A N 1
ATOM 1331 C CA . LYS A 1 176 ? -50.450 2.129 60.724 1.00 85.25 176 LYS A CA 1
ATOM 1332 C C . LYS A 1 176 ? -51.926 1.811 60.494 1.00 85.25 176 LYS A C 1
ATOM 1334 O O . LYS A 1 176 ? -52.662 1.663 61.466 1.00 85.25 176 LYS A O 1
ATOM 1339 N N . SER A 1 177 ? -52.355 1.760 59.235 1.00 87.62 177 SER A N 1
ATOM 1340 C CA . SER A 1 177 ? -53.763 1.657 58.839 1.00 87.62 177 SER A CA 1
ATOM 1341 C C . SER A 1 177 ? -54.177 0.223 58.489 1.00 87.62 177 SER A C 1
ATOM 1343 O O . SER A 1 177 ? -55.259 -0.202 58.888 1.00 87.62 177 SER A O 1
ATOM 1345 N N . ASP A 1 178 ? -53.308 -0.546 57.827 1.00 90.06 178 ASP A N 1
ATOM 1346 C CA . ASP A 1 178 ? -53.504 -1.959 57.489 1.00 90.06 178 ASP A CA 1
ATOM 1347 C C . ASP A 1 178 ? -52.166 -2.740 57.535 1.00 90.06 178 ASP A C 1
ATOM 1349 O O . ASP A 1 178 ? -51.451 -2.877 56.532 1.00 90.06 178 ASP A O 1
ATOM 1353 N N . PRO A 1 179 ? -51.818 -3.315 58.702 1.00 87.38 179 PRO A N 1
ATOM 1354 C CA . PRO A 1 179 ? -50.588 -4.086 58.873 1.00 87.38 179 PRO A CA 1
ATOM 1355 C C . PRO A 1 179 ? -50.490 -5.317 57.958 1.00 87.38 179 PRO A C 1
ATOM 1357 O O . PRO A 1 179 ? -49.383 -5.750 57.627 1.00 87.38 179 PRO A O 1
ATOM 1360 N N . ALA A 1 180 ? -51.624 -5.898 57.547 1.00 87.88 180 ALA A N 1
ATOM 1361 C CA . ALA A 1 180 ? -51.638 -7.069 56.674 1.00 87.88 180 ALA A CA 1
ATOM 1362 C C . ALA A 1 180 ? -51.267 -6.682 55.235 1.00 87.88 180 ALA A C 1
ATOM 1364 O O . ALA A 1 180 ? -50.440 -7.357 54.611 1.00 87.88 180 ALA A O 1
ATOM 1365 N N . ALA A 1 181 ? -51.799 -5.563 54.733 1.00 87.06 181 ALA A N 1
ATOM 1366 C CA . ALA A 1 181 ? -51.411 -5.007 53.437 1.00 87.06 181 ALA A CA 1
ATOM 1367 C C . ALA A 1 181 ? -49.932 -4.580 53.411 1.00 87.06 181 ALA A C 1
ATOM 1369 O O . ALA A 1 181 ? -49.217 -4.908 52.457 1.00 87.06 181 ALA A O 1
ATOM 1370 N N . ALA A 1 182 ? -49.430 -3.958 54.485 1.00 88.50 182 ALA A N 1
ATOM 1371 C CA . ALA A 1 182 ? -48.014 -3.599 54.611 1.00 88.50 182 ALA A CA 1
ATOM 1372 C C . ALA A 1 182 ? -47.093 -4.833 54.592 1.00 88.50 182 ALA A C 1
ATOM 1374 O O . ALA A 1 182 ? -46.074 -4.859 53.894 1.00 88.50 182 ALA A O 1
ATOM 1375 N N . ALA A 1 183 ? -47.466 -5.907 55.297 1.00 88.06 183 ALA A N 1
ATOM 1376 C CA . ALA A 1 183 ? -46.722 -7.165 55.254 1.00 88.06 183 ALA A CA 1
ATOM 1377 C C . ALA A 1 183 ? -46.675 -7.760 53.832 1.00 88.06 183 ALA A C 1
ATOM 1379 O O . ALA A 1 183 ? -45.640 -8.285 53.406 1.00 88.06 183 ALA A O 1
ATOM 1380 N N . HIS A 1 184 ? -47.769 -7.646 53.075 1.00 89.38 184 HIS A N 1
ATOM 1381 C CA . HIS A 1 184 ? -47.857 -8.148 51.706 1.00 89.38 184 HIS A CA 1
ATOM 1382 C C . HIS A 1 184 ? -46.985 -7.341 50.724 1.00 89.38 184 HIS A C 1
ATOM 1384 O O . HIS A 1 184 ? -46.263 -7.934 49.913 1.00 89.38 184 HIS A O 1
ATOM 1390 N N . ALA A 1 185 ? -46.986 -6.009 50.831 1.00 87.12 185 ALA A N 1
ATOM 1391 C CA . ALA A 1 185 ? -46.123 -5.120 50.046 1.00 87.12 185 ALA A CA 1
ATOM 1392 C C . ALA A 1 185 ? -44.630 -5.346 50.355 1.00 87.12 185 ALA A C 1
ATOM 1394 O O . ALA A 1 185 ? -43.825 -5.514 49.435 1.00 87.12 185 ALA A O 1
ATOM 1395 N N . LEU A 1 186 ? -44.259 -5.512 51.630 1.00 91.25 186 LEU A N 1
ATOM 1396 C CA . LEU A 1 186 ? -42.885 -5.844 52.026 1.00 91.25 186 LEU A CA 1
ATOM 1397 C C . LEU A 1 186 ? -42.434 -7.209 51.474 1.00 91.25 186 LEU A C 1
ATOM 1399 O O . LEU A 1 186 ? -41.293 -7.369 51.025 1.00 91.25 186 LEU A O 1
ATOM 1403 N N . LEU A 1 187 ? -43.318 -8.213 51.475 1.00 92.88 187 LEU A N 1
ATOM 1404 C CA . LEU A 1 187 ? -43.046 -9.514 50.855 1.00 92.88 187 LEU A CA 1
ATOM 1405 C C . LEU A 1 187 ? -42.848 -9.399 49.341 1.00 92.88 187 LEU A C 1
ATOM 1407 O O . LEU A 1 187 ? -41.993 -10.096 48.784 1.00 92.88 187 LEU A O 1
ATOM 1411 N N . LEU A 1 188 ? -43.616 -8.543 48.666 1.00 91.44 188 LEU A N 1
ATOM 1412 C CA . LEU A 1 188 ? -43.459 -8.280 47.238 1.00 91.44 188 LEU A CA 1
ATOM 1413 C C . LEU A 1 188 ? -42.130 -7.571 46.943 1.00 91.44 188 LEU A C 1
ATOM 1415 O O . LEU A 1 188 ? -41.355 -8.087 46.138 1.00 91.44 188 LEU A O 1
ATOM 1419 N N . ALA A 1 189 ? -41.796 -6.502 47.670 1.00 92.88 189 ALA A N 1
ATOM 1420 C CA . ALA A 1 189 ? -40.513 -5.804 47.558 1.00 92.88 189 ALA A CA 1
ATOM 1421 C C . ALA A 1 189 ? -39.321 -6.755 47.785 1.00 92.88 189 ALA A C 1
ATOM 1423 O O . ALA A 1 189 ? -38.375 -6.785 46.997 1.00 92.88 189 ALA A O 1
ATOM 1424 N N . ARG A 1 190 ? -39.388 -7.635 48.799 1.00 94.88 190 ARG A N 1
ATOM 1425 C CA . ARG A 1 190 ? -38.351 -8.663 49.043 1.00 94.88 190 ARG A CA 1
ATOM 1426 C C . ARG A 1 190 ? -38.265 -9.722 47.946 1.00 94.88 190 ARG A C 1
ATOM 1428 O O . ARG A 1 190 ? -37.204 -10.335 47.800 1.00 94.88 190 ARG A O 1
ATOM 1435 N N . ARG A 1 191 ? -39.355 -10.013 47.230 1.00 94.38 191 ARG A N 1
ATOM 1436 C CA . ARG A 1 191 ? -39.341 -10.918 46.068 1.00 94.38 191 ARG A CA 1
ATOM 1437 C C . ARG A 1 191 ? -38.721 -10.231 44.856 1.00 94.38 191 ARG A C 1
ATOM 1439 O O . ARG A 1 191 ? -37.828 -10.816 44.252 1.00 94.38 191 ARG A O 1
ATOM 1446 N N . MET A 1 192 ? -39.119 -8.992 44.574 1.00 92.94 192 MET A N 1
ATOM 1447 C CA . MET A 1 192 ? -38.568 -8.178 43.487 1.00 92.94 192 MET A CA 1
ATOM 1448 C C . MET A 1 192 ? -37.063 -7.960 43.666 1.00 92.94 192 MET A C 1
ATOM 1450 O O . MET A 1 192 ? -36.294 -8.316 42.784 1.00 92.94 192 MET A O 1
ATOM 1454 N N . LEU A 1 193 ? -36.610 -7.545 44.853 1.00 94.38 193 LEU A N 1
ATOM 1455 C CA . LEU A 1 193 ? -35.182 -7.356 45.137 1.00 94.38 193 LEU A CA 1
ATOM 1456 C C . LEU A 1 193 ? -34.368 -8.654 44.983 1.00 94.38 193 LEU A C 1
ATOM 1458 O O . LEU A 1 193 ? -33.238 -8.644 44.489 1.00 94.38 193 LEU A O 1
ATOM 1462 N N . ARG A 1 194 ? -34.936 -9.798 45.395 1.00 94.94 194 ARG A N 1
ATOM 1463 C CA . ARG A 1 194 ? -34.304 -11.110 45.180 1.00 94.94 194 ARG A CA 1
ATOM 1464 C C . ARG A 1 194 ? -34.197 -11.447 43.697 1.00 94.94 194 ARG A C 1
ATOM 1466 O O . ARG A 1 194 ? -33.155 -11.953 43.287 1.00 94.94 194 ARG A O 1
ATOM 1473 N N . HIS A 1 195 ? -35.235 -11.153 42.920 1.00 92.81 195 HIS A N 1
ATOM 1474 C CA . HIS A 1 195 ? -35.231 -11.335 41.473 1.00 92.81 195 HIS A CA 1
ATOM 1475 C C . HIS A 1 195 ? -34.162 -10.464 40.807 1.00 92.81 195 HIS A C 1
ATOM 1477 O O . HIS A 1 195 ? -33.297 -10.998 40.119 1.00 92.81 195 HIS A O 1
ATOM 1483 N N . THR A 1 196 ? -34.134 -9.163 41.103 1.00 92.38 196 THR A N 1
ATOM 1484 C CA . THR A 1 196 ? -33.138 -8.213 40.583 1.00 92.38 196 THR A CA 1
ATOM 1485 C C . THR A 1 196 ? -31.714 -8.651 40.879 1.00 92.38 196 THR A C 1
ATOM 1487 O O . THR A 1 196 ? -30.855 -8.644 40.002 1.00 92.38 196 THR A O 1
ATOM 1490 N N . ARG A 1 197 ? -31.447 -9.125 42.102 1.00 93.62 197 ARG A N 1
ATOM 1491 C CA . ARG A 1 197 ? -30.122 -9.642 42.463 1.00 93.62 197 ARG A CA 1
ATOM 1492 C C . ARG A 1 197 ? -29.744 -10.896 41.669 1.00 93.62 197 ARG A C 1
ATOM 1494 O O . ARG A 1 197 ? -28.575 -11.062 41.317 1.00 93.62 197 ARG A O 1
ATOM 1501 N N . LEU A 1 198 ? -30.695 -11.800 41.434 1.00 93.25 198 LEU A N 1
ATOM 1502 C CA . LEU A 1 198 ? -30.460 -13.013 40.647 1.00 93.25 198 LEU A CA 1
ATOM 1503 C C . LEU A 1 198 ? -30.217 -12.683 39.174 1.00 93.25 198 LEU A C 1
ATOM 1505 O O . LEU A 1 198 ? -29.286 -13.237 38.592 1.00 93.25 198 LEU A O 1
ATOM 1509 N N . GLU A 1 199 ? -30.986 -11.762 38.599 1.00 90.44 199 GLU A N 1
ATOM 1510 C CA . GLU A 1 199 ? -30.783 -11.307 37.225 1.00 90.44 199 GLU A CA 1
ATOM 1511 C C . GLU A 1 199 ? -29.467 -10.567 37.049 1.00 90.44 199 GLU A C 1
ATOM 1513 O O . GLU A 1 199 ? -28.703 -10.945 36.171 1.00 90.44 199 GLU A O 1
ATOM 1518 N N . ALA A 1 200 ? -29.121 -9.626 37.931 1.00 89.75 200 ALA A N 1
ATOM 1519 C CA . ALA A 1 200 ? -27.821 -8.957 37.893 1.00 89.75 200 ALA A CA 1
ATOM 1520 C C . ALA A 1 200 ? -26.669 -9.976 37.900 1.00 89.75 200 ALA A C 1
ATOM 1522 O O . ALA A 1 200 ? -25.735 -9.899 37.100 1.00 89.75 200 ALA A O 1
ATOM 1523 N N . ARG A 1 201 ? -26.760 -10.990 38.772 1.00 91.06 201 ARG A N 1
ATOM 1524 C CA . ARG A 1 201 ? -25.757 -12.057 38.850 1.00 91.06 201 ARG A CA 1
ATOM 1525 C C . ARG A 1 201 ? -25.724 -12.899 37.576 1.00 91.06 201 ARG A C 1
ATOM 1527 O O . ARG A 1 201 ? -24.636 -13.249 37.128 1.00 91.06 201 ARG A O 1
ATOM 1534 N N . ARG A 1 202 ? -26.882 -13.231 37.000 1.00 89.31 202 ARG A N 1
ATOM 1535 C CA . ARG A 1 202 ? -26.982 -14.000 35.753 1.00 89.31 202 ARG A CA 1
ATOM 1536 C C . ARG A 1 202 ? -26.417 -13.216 34.569 1.00 89.31 202 ARG A C 1
ATOM 1538 O O . ARG A 1 202 ? -25.610 -13.775 33.837 1.00 89.31 202 ARG A O 1
ATOM 1545 N N . SER A 1 203 ? -26.752 -11.936 34.433 1.00 87.88 203 SER A N 1
ATOM 1546 C CA . SER A 1 203 ? -26.237 -11.055 33.379 1.00 87.88 203 SER A CA 1
ATOM 1547 C C . SER A 1 203 ? -24.715 -10.929 33.442 1.00 87.88 203 SER A C 1
ATOM 1549 O O . SER A 1 203 ? -24.048 -11.109 32.428 1.00 87.88 203 SER A O 1
ATOM 1551 N N . VAL A 1 204 ? -24.138 -10.744 34.636 1.00 87.81 204 VAL A N 1
ATOM 1552 C CA . VAL A 1 204 ? -22.672 -10.731 34.822 1.00 87.81 204 VAL A CA 1
ATOM 1553 C C . VAL A 1 204 ? -22.035 -12.076 34.457 1.00 87.81 204 VAL A C 1
ATOM 1555 O O . VAL A 1 204 ? -20.970 -12.108 33.842 1.00 87.81 204 VAL A O 1
ATOM 1558 N N . MET A 1 205 ? -22.662 -13.199 34.822 1.00 87.12 205 MET A N 1
ATOM 1559 C CA . MET A 1 205 ? -22.148 -14.531 34.480 1.00 87.12 205 MET A CA 1
ATOM 1560 C C . MET A 1 205 ? -22.201 -14.804 32.974 1.00 87.12 205 MET A C 1
ATOM 1562 O O . MET A 1 205 ? -21.236 -15.350 32.442 1.00 87.12 205 MET A O 1
ATOM 1566 N N . ASN A 1 206 ? -23.275 -14.389 32.300 1.00 85.69 206 ASN A N 1
ATOM 1567 C CA . ASN A 1 206 ? -23.417 -14.497 30.849 1.00 85.69 206 ASN A CA 1
ATOM 1568 C C . ASN A 1 206 ? -22.354 -13.657 30.133 1.00 85.69 206 ASN A C 1
ATOM 1570 O O . ASN A 1 206 ? -21.635 -14.189 29.296 1.00 85.69 206 ASN A O 1
ATOM 1574 N N . LEU A 1 207 ? -22.168 -12.399 30.548 1.00 83.88 207 LEU A N 1
ATOM 1575 C CA . LEU A 1 207 ? -21.127 -11.520 30.007 1.00 83.88 207 LEU A CA 1
ATOM 1576 C C . LEU A 1 207 ? -19.726 -12.097 30.190 1.00 83.88 207 LEU A C 1
ATOM 1578 O O . LEU A 1 207 ? -18.898 -12.051 29.285 1.00 83.88 207 LEU A O 1
ATOM 1582 N N . ARG A 1 208 ? -19.452 -12.682 31.359 1.00 81.19 208 ARG A N 1
ATOM 1583 C CA . ARG A 1 208 ? -18.179 -13.357 31.612 1.00 81.19 208 ARG A CA 1
ATOM 1584 C C . ARG A 1 208 ? -17.999 -14.572 30.699 1.00 81.19 208 ARG A C 1
ATOM 1586 O O . ARG A 1 208 ? -16.906 -14.754 30.181 1.00 81.19 208 ARG A O 1
ATOM 1593 N N . SER A 1 209 ? -19.039 -15.385 30.507 1.00 80.50 209 SER A N 1
ATOM 1594 C CA . SER A 1 209 ? -19.002 -16.544 29.603 1.00 80.50 209 SER A CA 1
ATOM 1595 C C . SER A 1 209 ? -18.717 -16.121 28.164 1.00 80.50 209 SER A C 1
ATOM 1597 O O . SER A 1 209 ? -17.822 -16.670 27.534 1.00 80.50 209 SER A O 1
ATOM 1599 N N . GLU A 1 210 ? -19.412 -15.096 27.679 1.00 77.00 210 GLU A N 1
ATOM 1600 C CA . GLU A 1 210 ? -19.255 -14.570 26.324 1.00 77.00 210 GLU A CA 1
ATOM 1601 C C . GLU A 1 210 ? -17.860 -13.969 26.095 1.00 77.00 210 GLU A C 1
ATOM 1603 O O . GLU A 1 210 ? -17.235 -14.228 25.070 1.00 77.00 210 GLU A O 1
ATOM 1608 N N . ILE A 1 211 ? -17.300 -13.257 27.082 1.00 72.12 211 ILE A N 1
ATOM 1609 C CA . ILE A 1 211 ? -15.909 -12.775 27.033 1.00 72.12 211 ILE A CA 1
ATOM 1610 C C . ILE A 1 211 ? -14.922 -13.946 26.964 1.00 72.12 211 ILE A C 1
ATOM 1612 O O . ILE A 1 211 ? -13.961 -13.871 26.198 1.00 72.12 211 ILE A O 1
ATOM 1616 N N . LEU A 1 212 ? -15.138 -15.013 27.740 1.00 71.88 212 LEU A N 1
ATOM 1617 C CA . LEU A 1 212 ? -14.297 -16.215 27.711 1.00 71.88 212 LEU A CA 1
ATOM 1618 C C . LEU A 1 212 ? -14.398 -16.974 26.377 1.00 71.88 212 LEU A C 1
ATOM 1620 O O . LEU A 1 212 ? -13.389 -17.495 25.907 1.00 71.88 212 LEU A O 1
ATOM 1624 N N . GLU A 1 213 ? -15.574 -17.018 25.753 1.00 69.62 213 GLU A N 1
ATOM 1625 C CA . GLU A 1 213 ? -15.766 -17.616 24.426 1.00 69.62 213 GLU A CA 1
ATOM 1626 C C . GLU A 1 213 ? -15.137 -16.761 23.315 1.00 69.62 213 GLU A C 1
ATOM 1628 O O . GLU A 1 213 ? -14.457 -17.301 22.443 1.00 69.62 213 GLU A O 1
ATOM 1633 N N . GLN A 1 214 ? -15.282 -15.432 23.375 1.00 66.62 214 GLN A N 1
ATOM 1634 C CA . GLN A 1 214 ? -14.731 -14.501 22.381 1.00 66.62 214 GLN A CA 1
ATOM 1635 C C . GLN A 1 214 ? -13.206 -14.338 22.471 1.00 66.62 214 GLN A C 1
ATOM 1637 O O . GLN A 1 214 ? -12.540 -14.254 21.441 1.00 66.62 214 GLN A O 1
ATOM 1642 N N . HIS A 1 215 ? -12.632 -14.303 23.680 1.00 64.62 215 HIS A N 1
ATOM 1643 C CA . HIS A 1 215 ? -11.171 -14.255 23.873 1.00 64.62 215 HIS A CA 1
ATOM 1644 C C . HIS A 1 215 ? -10.536 -15.650 23.835 1.00 64.62 215 HIS A C 1
ATOM 1646 O O . HIS A 1 215 ? -9.317 -15.775 23.712 1.00 64.62 215 HIS A O 1
ATOM 1652 N N . GLY A 1 216 ? -11.380 -16.681 23.877 1.00 55.28 216 GLY A N 1
ATOM 1653 C CA . GLY A 1 216 ? -11.060 -18.065 23.610 1.00 55.28 216 GLY A CA 1
ATOM 1654 C C . GLY A 1 216 ? -10.185 -18.730 24.668 1.00 55.28 216 GLY A C 1
ATOM 1655 O O . GLY A 1 216 ? -9.286 -18.148 25.272 1.00 55.28 216 GLY A O 1
ATOM 1656 N N . LEU A 1 217 ? -10.376 -20.042 24.766 1.00 57.19 217 LEU A N 1
ATOM 1657 C CA . LEU A 1 217 ? -9.440 -21.064 25.252 1.00 57.19 217 LEU A CA 1
ATOM 1658 C C . LEU A 1 217 ? -7.931 -20.767 25.049 1.00 57.19 217 LEU A C 1
ATOM 1660 O O . LEU A 1 217 ? -7.104 -21.323 25.765 1.00 57.19 217 LEU A O 1
ATOM 1664 N N . PHE A 1 218 ? -7.561 -19.911 24.090 1.00 52.16 218 PHE A N 1
ATOM 1665 C CA . PHE A 1 218 ? -6.196 -19.472 23.799 1.00 52.16 218 PHE A CA 1
ATOM 1666 C C . PHE A 1 218 ? -5.522 -18.669 24.921 1.00 52.16 218 PHE A C 1
ATOM 1668 O O . PHE A 1 218 ? -4.303 -18.751 25.056 1.00 52.16 218 PHE A O 1
ATOM 1675 N N . ALA A 1 219 ? -6.274 -17.928 25.741 1.00 53.75 219 ALA A N 1
ATOM 1676 C CA . ALA A 1 219 ? -5.715 -17.249 26.915 1.00 53.75 219 ALA A CA 1
ATOM 1677 C C . ALA A 1 219 ? -5.536 -18.191 28.123 1.00 53.75 219 ALA A C 1
ATOM 1679 O O . ALA A 1 219 ? -4.779 -17.874 29.033 1.00 53.75 219 ALA A O 1
ATOM 1680 N N . ALA A 1 220 ? -6.223 -19.340 28.139 1.00 48.59 220 ALA A N 1
ATOM 1681 C CA . ALA A 1 220 ? -6.250 -20.274 29.269 1.00 48.59 220 ALA A CA 1
ATOM 1682 C C . ALA A 1 220 ? -5.216 -21.419 29.172 1.00 48.59 220 ALA A C 1
ATOM 1684 O O . ALA A 1 220 ? -5.112 -22.218 30.099 1.00 48.59 220 ALA A O 1
ATOM 1685 N N . LEU A 1 221 ? -4.469 -21.514 28.064 1.00 54.56 221 LEU A N 1
A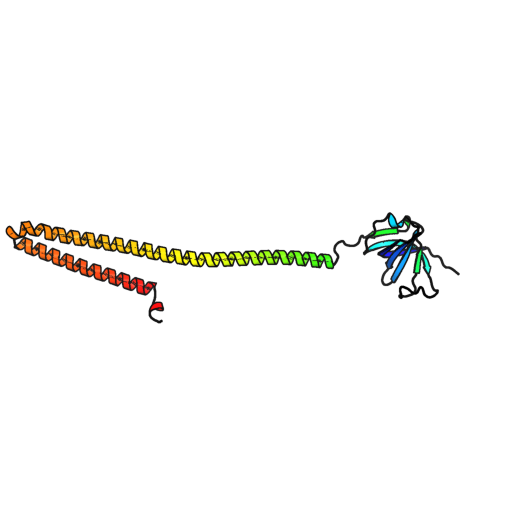TOM 1686 C CA . LEU A 1 221 ? -3.476 -22.569 27.789 1.00 54.56 221 LEU A CA 1
ATOM 1687 C C . LEU A 1 221 ? -2.031 -22.052 27.622 1.00 54.56 221 LEU A C 1
ATOM 1689 O O . LEU A 1 221 ? -1.172 -22.792 27.141 1.00 54.56 221 LEU A O 1
ATOM 1693 N N . ARG A 1 222 ? -1.744 -20.806 28.014 1.00 39.94 222 ARG A N 1
ATOM 1694 C CA . ARG A 1 222 ? -0.380 -20.264 28.135 1.00 39.94 222 ARG A CA 1
ATOM 1695 C C . ARG A 1 222 ? -0.111 -19.899 29.587 1.00 39.94 222 ARG A C 1
ATOM 1697 O O . ARG A 1 222 ? 1.033 -20.138 30.025 1.00 39.94 222 ARG A O 1
#

Foldseek 3Di:
DWDWDWDKAKWFFADWDDDPFWIWTFTHGPHDTATEIAGPPQVVPDPADGGFIKIAIFIKGFPPDDDPPDDDDDRHIYGYGPGNVRIDGPGHHPPDDVVNVVVVVVVVVVVVVVVVVVVVVVVVVVVVVCVVVVVVVVVVVVVVVVVVLVVVLVVVLVVLVVVLVVLVVVLVVCCVPPVVVSVVSVVVSVVSVVVSVVVNVVSVVVVVVVCDVVVDPVVVPD